Protein AF-Q5BR49-F1 (afdb_monomer)

Organism: Schistosoma japonicum (NCBI:txid6182)

Radius of gyration: 19.3 Å; Cα contacts (8 Å, |Δi|>4): 221; chains: 1; bounding box: 50×49×55 Å

Sequence (207 aa):
LTHTHVFKFTPGGLVSFGTFESLNDYNAYEILMFLLMGLIGGLSGAFFVKANSVLTRYRQKNITTKYNKIIEAVLVSSLTTTLCFSIMWGIRDCSPLAYTGSSFPLKMMCADNEFNSISSLMFSTPERSLRTLLHDPPMTYSISVLTIFVFVYYFLACITYGLSVPAGLFIPSLLIGAGWGRIIGNVMHTLDPVHFSDPGKFALIGA

Nearest PDB structures (foldseek):
  8hvt-assembly1_C  TM=9.289E-01  e=4.539E-14  Homo sapiens
  7jm7-assembly1_A  TM=9.470E-01  e=2.227E-13  Homo sapiens
  7cq5-assembly1_C  TM=9.263E-01  e=1.038E-12  Homo sapiens
  7cq7-assembly1_C  TM=9.263E-01  e=1.038E-12  Homo sapiens
  7bxu-assembly1_A  TM=9.211E-01  e=1.413E-12  Homo sapiens

Secondary structure (DSSP, 8-state):
-------------SS-----SSTT---HHHHHHHHHHHHHHHHHHHHHHHHHHHHHHHHHHH--SHHHHHHHHHHHHHHHHHHHHHHHHH---EEEGGG---SS---SS--TTEEEHHHHHHHS-HHHHHHHHHHSPTTSS-HHHHHHHHHHHHHHHHHHTTSSS---SHHHHHHHHHHHHHHHHHHHHHH-TTT---HHHHHHHH-

Mean predicted aligned error: 6.72 Å

Structure (mmCIF, N/CA/C/O backbone):
data_AF-Q5BR49-F1
#
_entry.id   AF-Q5BR49-F1
#
loop_
_atom_site.group_PDB
_atom_site.id
_atom_site.type_symbol
_atom_site.label_atom_id
_atom_site.label_alt_id
_atom_site.label_comp_id
_atom_site.label_asym_id
_atom_site.label_entity_id
_atom_site.label_seq_id
_atom_site.pdbx_PDB_ins_code
_atom_site.Cartn_x
_atom_site.Cartn_y
_atom_site.Cartn_z
_atom_site.occupancy
_atom_site.B_iso_or_equiv
_atom_site.auth_seq_id
_atom_site.auth_comp_id
_atom_site.auth_asym_id
_atom_site.auth_atom_id
_atom_site.pdbx_PDB_model_num
ATOM 1 N N . LEU A 1 1 ? 26.203 39.546 -10.300 1.00 39.38 1 LEU A N 1
ATOM 2 C CA . LEU A 1 1 ? 25.784 38.158 -10.598 1.00 39.38 1 LEU A CA 1
ATOM 3 C C . LEU A 1 1 ? 24.587 37.842 -9.713 1.00 39.38 1 LEU A C 1
ATOM 5 O O . LEU A 1 1 ? 24.741 37.393 -8.587 1.00 39.38 1 LEU A O 1
ATOM 9 N N . THR A 1 2 ? 23.402 38.245 -10.160 1.00 39.41 2 THR A N 1
ATOM 10 C CA . THR A 1 2 ? 22.140 38.084 -9.434 1.00 39.41 2 THR A CA 1
ATOM 11 C C . THR A 1 2 ? 21.667 36.641 -9.582 1.00 39.41 2 THR A C 1
ATOM 13 O O . THR A 1 2 ? 21.269 36.226 -10.665 1.00 39.41 2 THR A O 1
ATOM 16 N N . HIS A 1 3 ? 21.732 35.867 -8.497 1.00 49.47 3 HIS A N 1
ATOM 17 C CA . HIS A 1 3 ? 21.100 34.552 -8.416 1.00 49.47 3 HIS A CA 1
ATOM 18 C C . HIS A 1 3 ? 19.578 34.739 -8.440 1.00 49.47 3 HIS A C 1
ATOM 20 O O . HIS A 1 3 ? 18.944 34.987 -7.415 1.00 49.47 3 HIS A O 1
ATOM 26 N N . THR A 1 4 ? 18.986 34.662 -9.628 1.00 50.41 4 THR A N 1
ATOM 27 C CA . THR A 1 4 ? 17.542 34.537 -9.812 1.00 50.41 4 THR A CA 1
ATOM 28 C C . THR A 1 4 ? 17.119 33.150 -9.337 1.00 50.41 4 THR A C 1
ATOM 30 O O . THR A 1 4 ? 17.055 32.192 -10.105 1.00 50.41 4 THR A O 1
ATOM 33 N N . HIS A 1 5 ? 16.828 33.018 -8.043 1.00 53.38 5 HIS A N 1
ATOM 34 C CA . HIS A 1 5 ? 16.033 31.896 -7.562 1.00 53.38 5 HIS A CA 1
ATOM 35 C C . HIS A 1 5 ? 14.654 32.010 -8.218 1.00 53.38 5 HIS A C 1
ATOM 37 O O . HIS A 1 5 ? 13.820 32.812 -7.802 1.00 53.38 5 HIS A O 1
ATOM 43 N N . VAL A 1 6 ? 14.444 31.256 -9.301 1.00 64.44 6 VAL A N 1
ATOM 44 C CA . VAL A 1 6 ? 13.143 31.126 -9.958 1.00 64.44 6 VAL A CA 1
ATOM 45 C C . VAL A 1 6 ? 12.165 30.625 -8.899 1.00 64.44 6 VAL A C 1
ATOM 47 O O . VAL A 1 6 ? 12.273 29.493 -8.427 1.00 64.44 6 VAL A O 1
ATOM 50 N N . PHE A 1 7 ? 11.250 31.497 -8.478 1.00 60.31 7 PHE A N 1
ATOM 51 C CA . PHE A 1 7 ? 10.235 31.202 -7.474 1.00 60.31 7 PHE A CA 1
ATOM 52 C C . PHE A 1 7 ? 9.253 30.189 -8.075 1.00 60.31 7 PHE A C 1
ATOM 54 O O . PHE A 1 7 ? 8.304 30.546 -8.771 1.00 60.31 7 PHE A O 1
ATOM 61 N N . LYS A 1 8 ? 9.532 28.897 -7.891 1.00 59.06 8 LYS A N 1
ATOM 62 C CA . LYS A 1 8 ? 8.726 27.813 -8.455 1.00 59.06 8 LYS A CA 1
ATOM 63 C C . LYS A 1 8 ? 7.583 27.506 -7.488 1.00 59.06 8 LYS A C 1
ATOM 65 O O . LYS A 1 8 ? 7.721 26.675 -6.592 1.00 59.06 8 LYS A O 1
ATOM 70 N N . PHE A 1 9 ? 6.450 28.190 -7.653 1.00 55.62 9 PHE A N 1
ATOM 71 C CA . PHE A 1 9 ? 5.203 27.744 -7.035 1.00 55.62 9 PHE A CA 1
ATOM 72 C C . PHE A 1 9 ? 4.878 26.367 -7.605 1.00 55.62 9 PHE A C 1
ATOM 74 O O . PHE A 1 9 ? 4.527 26.236 -8.774 1.00 55.62 9 PHE A O 1
ATOM 81 N N . THR A 1 10 ? 5.028 25.334 -6.783 1.00 61.12 10 THR A N 1
ATOM 82 C CA . THR A 1 10 ? 4.449 24.024 -7.075 1.00 61.12 10 THR A CA 1
ATOM 83 C C . THR A 1 10 ? 3.173 23.967 -6.243 1.00 61.12 10 THR A C 1
ATOM 85 O O . THR A 1 10 ? 3.266 23.645 -5.058 1.00 61.12 10 THR A O 1
ATOM 88 N N . PRO A 1 11 ? 2.004 24.379 -6.770 1.00 54.72 11 PRO A N 1
ATOM 89 C CA . PRO A 1 11 ? 0.755 24.281 -6.031 1.00 54.72 11 PRO A CA 1
ATOM 90 C C . PRO A 1 11 ? 0.391 22.797 -5.944 1.00 54.72 11 PRO A C 1
ATOM 92 O O . PRO A 1 11 ? -0.292 22.247 -6.800 1.00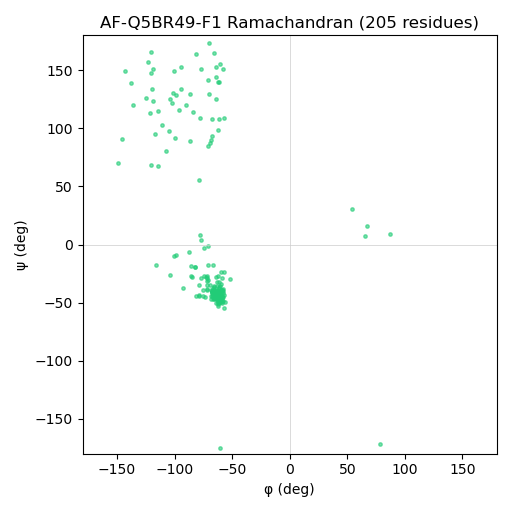 54.72 11 PRO A O 1
ATOM 95 N N . GLY A 1 12 ? 0.942 22.113 -4.950 1.00 57.81 12 GLY A N 1
ATOM 96 C CA . GLY A 1 12 ? 0.583 20.744 -4.626 1.00 57.81 12 GLY A CA 1
ATOM 97 C C . GLY A 1 12 ? -0.486 20.758 -3.549 1.00 57.81 12 GLY A C 1
ATOM 98 O O . GLY A 1 12 ? -0.346 21.469 -2.555 1.00 57.81 12 GLY A O 1
ATOM 99 N N . GLY A 1 13 ? -1.536 19.954 -3.720 1.00 67.75 13 GLY A N 1
ATOM 100 C CA . GLY A 1 13 ? -2.344 19.526 -2.579 1.00 67.75 13 GLY A CA 1
ATOM 101 C C . GLY A 1 13 ? -1.493 18.744 -1.565 1.00 67.75 13 GLY A C 1
ATOM 102 O O . GLY A 1 13 ? -0.285 18.586 -1.738 1.00 67.75 13 GLY A O 1
ATOM 103 N N . LEU A 1 14 ? -2.126 18.200 -0.519 1.00 74.19 14 LEU A N 1
ATOM 104 C CA . LEU A 1 14 ? -1.440 17.393 0.509 1.00 74.19 14 LEU A CA 1
ATOM 105 C C . LEU A 1 14 ? -0.589 16.252 -0.095 1.00 74.19 14 LEU A C 1
ATOM 107 O O . LEU A 1 14 ? 0.441 15.885 0.463 1.00 74.19 14 LEU A O 1
ATOM 111 N N . VAL A 1 15 ? -0.999 15.733 -1.258 1.00 74.56 15 VAL A N 1
ATOM 112 C CA . VAL A 1 15 ? -0.261 14.748 -2.054 1.00 74.56 15 VAL A CA 1
ATOM 113 C C . VAL A 1 15 ? 0.057 15.354 -3.421 1.00 74.56 15 VAL A C 1
ATOM 115 O O . VAL A 1 15 ? -0.847 15.771 -4.144 1.00 74.56 15 VAL A O 1
ATOM 118 N N . SER A 1 16 ? 1.341 15.390 -3.783 1.00 79.56 16 SER A N 1
ATOM 119 C CA . SER A 1 16 ? 1.804 15.769 -5.122 1.00 79.56 16 SER A CA 1
ATOM 120 C C . SER A 1 16 ? 2.458 14.565 -5.785 1.00 79.56 16 SER A C 1
ATOM 122 O O . SER A 1 16 ? 3.501 14.088 -5.333 1.00 79.56 16 SER A O 1
ATOM 124 N N . PHE A 1 17 ? 1.841 14.079 -6.861 1.00 79.06 17 PHE A N 1
ATOM 125 C CA . PHE A 1 17 ? 2.320 12.915 -7.606 1.00 79.06 17 PHE A CA 1
ATOM 126 C C . PHE A 1 17 ? 3.545 13.206 -8.470 1.00 79.06 17 PHE A C 1
ATOM 128 O O . PHE A 1 17 ? 4.076 12.278 -9.054 1.00 79.06 17 PHE A O 1
ATOM 135 N N . GLY A 1 18 ? 4.031 14.449 -8.531 1.00 77.12 18 GLY A N 1
ATOM 136 C CA . GLY A 1 18 ? 5.145 14.829 -9.399 1.00 77.12 18 GLY A CA 1
ATOM 137 C C . GLY A 1 18 ? 4.735 15.014 -10.861 1.00 77.12 18 GLY A C 1
ATOM 138 O O . GLY A 1 18 ? 3.554 15.053 -11.198 1.00 77.12 18 GLY A O 1
ATOM 139 N N . THR A 1 19 ? 5.732 15.191 -11.721 1.00 76.75 19 THR A N 1
ATOM 140 C CA . THR A 1 19 ? 5.565 15.401 -13.163 1.00 76.75 19 THR A CA 1
ATOM 141 C C . THR A 1 19 ? 5.846 14.106 -13.903 1.00 76.75 19 THR A C 1
ATOM 143 O O . THR A 1 19 ? 6.877 13.482 -13.673 1.00 76.75 19 THR A O 1
ATOM 146 N N . PHE A 1 20 ? 4.947 13.712 -14.797 1.00 78.31 20 PHE A N 1
ATOM 147 C CA . PHE A 1 20 ? 5.101 12.510 -15.604 1.00 78.31 20 PHE A CA 1
ATOM 148 C C . PHE A 1 20 ? 5.488 12.903 -17.030 1.00 78.31 20 PHE A C 1
ATOM 150 O O . PHE A 1 20 ? 4.634 13.282 -17.826 1.00 78.31 20 PHE A O 1
ATOM 157 N N . GLU A 1 21 ? 6.780 12.854 -17.344 1.00 65.50 21 GLU A N 1
ATOM 158 C CA . GLU A 1 21 ? 7.287 13.245 -18.669 1.00 65.50 21 GLU A CA 1
ATOM 159 C C . GLU A 1 21 ? 7.144 12.121 -19.708 1.00 65.50 21 GLU A C 1
ATOM 161 O O . GLU A 1 21 ? 7.105 12.385 -20.906 1.00 65.50 21 GLU A O 1
ATOM 166 N N . SER A 1 22 ? 6.983 10.873 -19.259 1.00 60.91 22 SER A N 1
ATOM 167 C CA . SER A 1 22 ? 6.907 9.690 -20.120 1.00 60.91 22 SER A CA 1
ATOM 168 C C . SER A 1 22 ? 5.504 9.352 -20.641 1.00 60.91 22 SER A C 1
ATOM 170 O O . SER A 1 22 ? 5.377 8.477 -21.492 1.00 60.91 22 SER A O 1
ATOM 172 N N . LEU A 1 23 ? 4.434 10.029 -20.203 1.00 63.12 23 LEU A N 1
ATOM 173 C CA . LEU A 1 23 ? 3.043 9.693 -20.577 1.00 63.12 23 LEU A CA 1
ATOM 174 C C . LEU A 1 23 ? 2.623 10.133 -21.994 1.00 63.12 23 LEU A C 1
ATOM 176 O O . LEU A 1 23 ? 1.453 9.989 -22.333 1.00 63.12 23 LEU A O 1
ATOM 180 N N . ASN A 1 24 ? 3.514 10.697 -22.812 1.00 60.12 24 ASN A N 1
ATOM 181 C CA . ASN A 1 24 ? 3.114 11.275 -24.103 1.00 60.12 24 ASN A CA 1
ATOM 182 C C . ASN A 1 24 ? 2.969 10.246 -25.237 1.00 60.12 24 ASN A C 1
ATOM 184 O O . ASN A 1 24 ? 2.243 10.519 -26.189 1.00 60.12 24 ASN A O 1
ATOM 188 N N . ASP A 1 25 ? 3.563 9.058 -25.096 1.00 69.81 25 ASP A N 1
ATOM 189 C CA . ASP A 1 25 ? 3.501 7.998 -26.104 1.00 69.81 25 ASP A CA 1
ATOM 190 C C . ASP A 1 25 ? 2.883 6.728 -25.499 1.00 69.81 25 ASP A C 1
ATOM 192 O O . ASP A 1 25 ? 3.472 6.107 -24.604 1.00 69.81 25 ASP A O 1
ATOM 196 N N . TYR A 1 26 ? 1.688 6.359 -25.977 1.00 72.50 26 TYR A N 1
ATOM 197 C CA . TYR A 1 26 ? 1.039 5.077 -25.688 1.00 72.50 26 TYR A CA 1
ATOM 198 C C . TYR A 1 26 ? 0.807 4.318 -26.979 1.00 72.50 26 TYR A C 1
ATOM 200 O O . TYR A 1 26 ? 0.256 4.855 -27.944 1.00 72.50 26 TYR A O 1
ATOM 208 N N . ASN A 1 27 ? 1.148 3.039 -26.964 1.00 81.62 27 ASN A N 1
ATOM 209 C CA . ASN A 1 27 ? 0.879 2.163 -28.089 1.00 81.62 27 ASN A CA 1
ATOM 210 C C . ASN A 1 27 ? -0.441 1.408 -27.900 1.00 81.62 27 ASN A C 1
ATOM 212 O O . ASN A 1 27 ? -0.867 1.116 -26.783 1.00 81.62 27 ASN A O 1
ATOM 216 N N . ALA A 1 28 ? -1.088 1.035 -29.007 1.00 81.94 28 ALA A N 1
ATOM 217 C CA . ALA A 1 28 ? -2.397 0.375 -28.970 1.00 81.94 28 ALA A CA 1
ATOM 218 C C . ALA A 1 28 ? -2.394 -0.956 -28.186 1.00 81.94 28 ALA A C 1
ATOM 220 O O . ALA A 1 28 ? -3.407 -1.325 -27.593 1.00 81.94 28 ALA A O 1
ATOM 221 N N . TYR A 1 29 ? -1.258 -1.662 -28.139 1.00 81.94 29 TYR A N 1
ATOM 222 C CA . TYR A 1 29 ? -1.117 -2.902 -27.371 1.00 81.94 29 TYR A CA 1
ATOM 223 C C . TYR A 1 29 ? -1.085 -2.671 -25.847 1.00 81.94 29 TYR A C 1
ATOM 225 O O . TYR A 1 29 ? -1.513 -3.545 -25.094 1.00 81.94 29 TYR A O 1
ATOM 233 N N . GLU A 1 30 ? -0.642 -1.500 -25.375 1.00 85.00 30 GLU A N 1
ATOM 234 C CA . GLU A 1 30 ? -0.618 -1.155 -23.943 1.00 85.00 30 GLU A CA 1
ATOM 235 C C . GLU A 1 30 ? -2.038 -0.962 -23.401 1.00 85.00 30 GLU A C 1
ATOM 237 O O . GLU A 1 30 ? -2.348 -1.375 -22.285 1.00 85.00 30 GLU A O 1
ATOM 242 N N . ILE A 1 31 ? -2.935 -0.424 -24.234 1.00 88.81 31 ILE A N 1
ATOM 243 C CA . ILE A 1 31 ? -4.346 -0.192 -23.897 1.00 88.81 31 ILE A CA 1
ATOM 244 C C . ILE A 1 31 ? -5.049 -1.501 -23.519 1.00 88.81 31 ILE A C 1
ATOM 246 O O . ILE A 1 31 ? -5.829 -1.532 -22.566 1.00 88.81 31 ILE A O 1
ATOM 250 N N . LEU A 1 32 ? -4.756 -2.599 -24.227 1.00 89.75 32 LEU A N 1
ATOM 251 C CA . LEU A 1 32 ? -5.316 -3.910 -23.895 1.00 89.75 32 LEU A CA 1
ATOM 252 C C . LEU A 1 32 ? -4.890 -4.359 -22.490 1.00 89.75 32 LEU A C 1
ATOM 254 O O . LEU A 1 32 ? -5.715 -4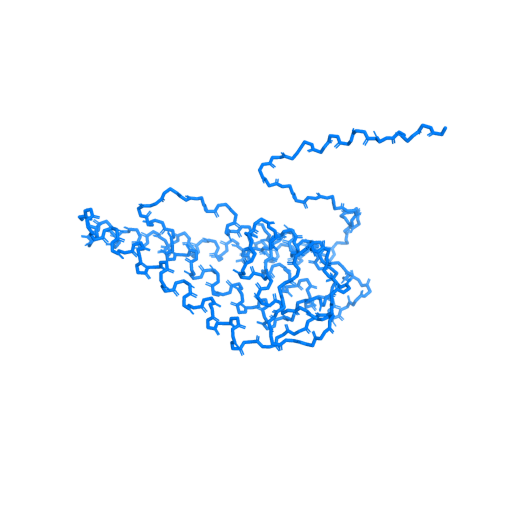.863 -21.728 1.00 89.75 32 LEU A O 1
ATOM 258 N N . MET A 1 33 ? -3.627 -4.133 -22.125 1.00 89.12 33 MET A N 1
ATOM 259 C CA . MET A 1 33 ? -3.121 -4.464 -20.791 1.00 89.12 33 MET A CA 1
ATOM 260 C C . MET A 1 33 ? -3.755 -3.580 -19.718 1.00 89.12 33 MET A C 1
ATOM 262 O O . MET A 1 33 ? -4.159 -4.089 -18.675 1.00 89.12 33 MET A O 1
ATOM 266 N N . PHE A 1 34 ? -3.940 -2.286 -19.988 1.00 91.62 34 PHE A N 1
ATOM 267 C CA . PHE A 1 34 ? -4.639 -1.381 -19.073 1.00 91.62 34 PHE A CA 1
ATOM 268 C C . PHE A 1 34 ? -6.091 -1.804 -18.830 1.00 91.62 34 PHE A C 1
ATOM 270 O O . PHE A 1 34 ? -6.567 -1.743 -17.697 1.00 91.62 34 PHE A O 1
ATOM 277 N N . LEU A 1 35 ? -6.783 -2.312 -19.854 1.00 93.56 35 LEU A N 1
ATOM 278 C CA . LEU A 1 35 ? -8.137 -2.847 -19.704 1.00 93.56 35 LEU A CA 1
ATOM 279 C C . LEU A 1 35 ? -8.152 -4.078 -18.787 1.00 93.56 35 LEU A C 1
ATOM 281 O O . LEU A 1 35 ? -8.973 -4.156 -17.871 1.00 93.56 35 LEU A O 1
ATOM 285 N N . LEU A 1 36 ? -7.220 -5.016 -18.982 1.00 93.12 36 LEU A N 1
ATOM 286 C CA . LEU A 1 36 ? -7.082 -6.190 -18.112 1.00 93.12 36 LEU A CA 1
ATOM 287 C C . LEU A 1 36 ? -6.744 -5.793 -16.668 1.00 93.12 36 LEU A C 1
ATOM 289 O O . LEU A 1 36 ? -7.328 -6.336 -15.729 1.00 93.12 36 LEU A O 1
ATOM 293 N N . MET A 1 37 ? -5.859 -4.812 -16.481 1.00 94.25 37 MET A N 1
ATOM 294 C CA . MET A 1 37 ? -5.542 -4.253 -15.165 1.00 94.25 37 MET A CA 1
ATOM 295 C C . MET A 1 37 ? -6.771 -3.646 -14.492 1.00 94.25 37 MET A C 1
ATOM 297 O O . MET A 1 37 ? -7.011 -3.928 -13.320 1.00 94.25 37 MET A O 1
ATOM 301 N N . GLY A 1 38 ? -7.581 -2.888 -15.234 1.00 94.81 38 GLY A N 1
ATOM 302 C CA . GLY A 1 38 ? -8.830 -2.316 -14.736 1.00 94.81 38 GLY A CA 1
ATOM 303 C C . GLY A 1 38 ? -9.844 -3.381 -14.309 1.00 94.81 38 GLY A C 1
ATOM 304 O O . GLY A 1 38 ? -10.474 -3.242 -13.262 1.00 94.81 38 GLY A O 1
ATOM 305 N N . LEU A 1 39 ? -9.965 -4.484 -15.056 1.00 96.38 39 LEU A N 1
ATOM 306 C CA . LEU A 1 39 ? -10.834 -5.608 -14.683 1.00 96.38 39 LEU A CA 1
ATOM 307 C C . LEU A 1 39 ? -10.375 -6.284 -13.382 1.00 96.38 39 LEU A C 1
ATOM 309 O O . LEU A 1 39 ? -11.190 -6.528 -12.490 1.00 96.38 39 LEU A O 1
ATOM 313 N N . ILE A 1 40 ? -9.074 -6.559 -13.253 1.00 94.75 40 ILE A N 1
ATOM 314 C CA . ILE A 1 40 ? -8.498 -7.195 -12.057 1.00 94.75 40 ILE A CA 1
ATOM 315 C C . ILE A 1 40 ? -8.598 -6.258 -10.846 1.00 94.75 40 ILE A C 1
ATOM 317 O O . ILE A 1 40 ? -8.999 -6.698 -9.767 1.00 94.75 40 ILE A O 1
ATOM 321 N N . GLY A 1 41 ? -8.290 -4.971 -11.025 1.00 94.44 41 GLY A N 1
ATOM 322 C CA . GLY A 1 41 ? -8.415 -3.936 -9.996 1.00 94.44 41 GLY A CA 1
ATOM 323 C C . GLY A 1 41 ? -9.862 -3.725 -9.545 1.00 94.44 41 GLY A C 1
ATOM 324 O O . GLY A 1 41 ? -10.137 -3.614 -8.352 1.00 94.44 41 GLY A O 1
ATOM 325 N N . GLY A 1 42 ? -10.818 -3.759 -10.476 1.00 95.94 42 GLY A N 1
ATOM 326 C CA . GLY A 1 42 ? -12.245 -3.692 -10.160 1.00 95.94 42 GLY A CA 1
ATOM 327 C C . GLY A 1 42 ? -12.725 -4.899 -9.350 1.00 95.94 42 GLY A C 1
ATOM 328 O O . GLY A 1 42 ? -13.444 -4.736 -8.362 1.00 95.94 42 GLY A O 1
ATOM 329 N N . LEU A 1 43 ? -12.293 -6.111 -9.718 1.00 96.56 43 LEU A N 1
ATOM 330 C CA . LEU A 1 43 ? -12.638 -7.335 -8.991 1.00 96.56 43 LEU A CA 1
ATOM 331 C C . LEU A 1 43 ? -12.022 -7.354 -7.582 1.00 96.56 43 LEU A C 1
ATOM 333 O O . LEU A 1 43 ? -12.713 -7.680 -6.613 1.00 96.56 43 LEU A O 1
ATOM 337 N N . SER A 1 44 ? -10.747 -6.975 -7.450 1.00 95.25 44 SER A N 1
ATOM 338 C CA . SER A 1 44 ? -10.066 -6.899 -6.153 1.00 95.25 44 SER A CA 1
ATOM 339 C C . SER A 1 44 ? -10.673 -5.809 -5.263 1.00 95.25 44 SER A C 1
ATOM 341 O O . SER A 1 44 ? -10.932 -6.057 -4.086 1.00 95.25 44 SER A O 1
ATOM 343 N N . GLY A 1 45 ? -11.029 -4.652 -5.825 1.00 94.88 45 GLY A N 1
ATOM 344 C CA . GLY A 1 45 ? -11.749 -3.588 -5.125 1.00 94.88 45 GLY A CA 1
ATOM 345 C C . GLY A 1 45 ? -13.141 -4.020 -4.651 1.00 94.88 45 GLY A C 1
ATOM 346 O O . GLY A 1 45 ? -13.519 -3.759 -3.506 1.00 94.88 45 GLY A O 1
ATOM 347 N N . ALA A 1 46 ? -13.896 -4.753 -5.474 1.00 96.62 46 ALA A N 1
ATOM 348 C CA . ALA A 1 46 ? -15.189 -5.309 -5.070 1.00 96.62 46 ALA A CA 1
ATOM 349 C C . ALA A 1 46 ? -15.042 -6.301 -3.903 1.00 96.62 46 ALA A C 1
ATOM 351 O O . ALA A 1 46 ? -15.828 -6.267 -2.947 1.00 96.62 46 ALA A O 1
ATOM 352 N N . PHE A 1 47 ? -14.005 -7.143 -3.940 1.00 95.88 47 PHE A N 1
ATOM 353 C CA . PHE A 1 47 ? -13.662 -8.028 -2.830 1.00 95.88 47 PHE A CA 1
ATOM 354 C C . PHE A 1 47 ? -13.288 -7.236 -1.566 1.00 95.88 47 PHE A C 1
ATOM 356 O O . PHE A 1 47 ? -13.809 -7.546 -0.493 1.00 95.88 47 PHE A O 1
ATOM 363 N N . PHE A 1 48 ? -12.485 -6.172 -1.684 1.00 95.44 48 PHE A N 1
ATOM 364 C CA . PHE A 1 48 ? -12.116 -5.278 -0.577 1.00 95.44 48 PHE A CA 1
ATOM 365 C C . PHE A 1 48 ? -13.352 -4.688 0.108 1.00 95.44 48 PHE A C 1
ATOM 367 O O . PHE A 1 48 ? -13.504 -4.771 1.328 1.00 95.44 48 PHE A O 1
ATOM 374 N N . VAL A 1 49 ? -14.289 -4.140 -0.671 1.00 95.19 49 VAL A N 1
ATOM 375 C CA . VAL A 1 49 ? -15.537 -3.563 -0.147 1.00 95.19 49 VAL A CA 1
ATOM 376 C C . VAL A 1 49 ? -16.392 -4.630 0.536 1.00 95.19 49 VAL A C 1
ATOM 378 O O . VAL A 1 49 ? -16.932 -4.395 1.621 1.00 95.19 49 VAL A O 1
ATOM 381 N N . LYS A 1 50 ? -16.504 -5.827 -0.052 1.00 96.56 50 LYS A N 1
ATOM 382 C CA . LYS A 1 50 ? -17.285 -6.922 0.535 1.00 96.56 50 LYS A CA 1
ATOM 383 C C . LYS A 1 50 ? -16.683 -7.412 1.851 1.00 96.56 50 LYS A C 1
ATOM 385 O O . LYS A 1 50 ? -17.428 -7.565 2.821 1.00 96.56 50 LYS A O 1
ATOM 390 N N . ALA A 1 51 ? -15.371 -7.637 1.892 1.00 95.50 51 ALA A N 1
ATOM 391 C CA . ALA A 1 51 ? -14.649 -8.062 3.087 1.00 95.50 51 ALA A CA 1
ATOM 392 C C . ALA A 1 51 ? -14.812 -7.038 4.217 1.00 95.50 51 ALA A C 1
ATOM 394 O O . ALA A 1 51 ? -15.211 -7.395 5.328 1.00 95.50 51 ALA A O 1
ATOM 395 N N . ASN A 1 52 ? -14.633 -5.755 3.899 1.00 94.44 52 ASN A N 1
ATOM 396 C CA . ASN A 1 52 ? -14.847 -4.667 4.843 1.00 94.44 52 ASN A CA 1
ATOM 397 C C . ASN A 1 52 ? -16.291 -4.598 5.338 1.00 94.44 52 ASN A C 1
ATOM 399 O O . ASN A 1 52 ? -16.512 -4.458 6.534 1.00 94.44 52 ASN A O 1
ATOM 403 N N . SER A 1 53 ? -17.288 -4.792 4.471 1.00 94.75 53 SER A N 1
ATOM 404 C CA . SER A 1 53 ? -18.694 -4.829 4.891 1.00 94.75 53 SER A CA 1
ATOM 405 C C . SER A 1 53 ? -18.970 -5.942 5.909 1.00 94.75 53 SER A C 1
ATOM 407 O O . SER A 1 53 ? -19.675 -5.722 6.897 1.00 94.75 53 SER A O 1
ATOM 409 N N . VAL A 1 54 ? -18.402 -7.135 5.703 1.00 95.88 54 VAL A N 1
ATOM 410 C CA . VAL A 1 54 ? -18.531 -8.259 6.644 1.00 95.88 54 VAL A CA 1
ATOM 411 C C . VAL A 1 54 ? -17.846 -7.935 7.972 1.00 95.88 54 VAL A C 1
ATOM 413 O O . VAL A 1 54 ? -18.457 -8.112 9.028 1.00 95.88 54 VAL A O 1
ATOM 416 N N . LEU A 1 55 ? -16.622 -7.402 7.929 1.00 94.19 55 LEU A N 1
ATOM 417 C CA . LEU A 1 55 ? -15.875 -7.020 9.126 1.00 94.19 55 LEU A CA 1
ATOM 418 C C . LEU A 1 55 ? -16.588 -5.909 9.909 1.00 94.19 55 LEU A C 1
ATOM 420 O O . LEU A 1 55 ? -16.713 -5.992 11.128 1.00 94.19 55 LEU A O 1
ATOM 424 N N . THR A 1 56 ? -17.140 -4.904 9.229 1.00 93.56 56 THR A N 1
ATOM 425 C CA . THR A 1 56 ? -17.928 -3.840 9.861 1.00 93.56 56 THR A CA 1
ATOM 426 C C . THR A 1 56 ? -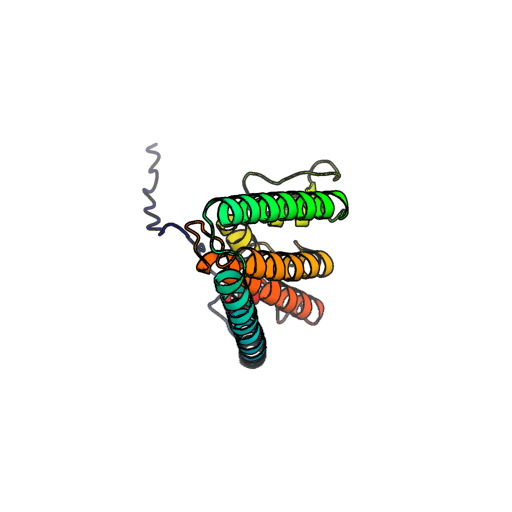19.176 -4.397 10.542 1.00 93.56 56 THR A C 1
ATOM 428 O O . THR A 1 56 ? -19.451 -4.032 11.683 1.00 93.56 56 THR A O 1
ATOM 431 N N . ARG A 1 57 ? -19.911 -5.320 9.905 1.00 94.81 57 ARG A N 1
ATOM 432 C CA . ARG A 1 57 ? -21.069 -5.982 10.538 1.00 94.81 57 ARG A CA 1
ATOM 433 C C . ARG A 1 57 ? -20.658 -6.762 11.787 1.00 94.81 57 ARG A C 1
ATOM 435 O O . ARG A 1 57 ? -21.345 -6.694 12.804 1.00 94.81 57 ARG A O 1
ATOM 442 N N . TYR A 1 58 ? -19.527 -7.466 11.731 1.00 94.00 58 TYR A N 1
ATOM 443 C CA . TYR A 1 58 ? -18.964 -8.165 12.885 1.00 94.00 58 TYR A CA 1
ATOM 444 C C . TYR A 1 58 ? -18.619 -7.195 14.027 1.00 94.00 58 TYR A C 1
ATOM 446 O O . TYR A 1 58 ? -19.031 -7.413 15.168 1.00 94.00 58 TYR A O 1
ATOM 454 N N . ARG A 1 59 ? -17.945 -6.080 13.720 1.00 93.56 59 ARG A N 1
ATOM 455 C CA . ARG A 1 59 ? -17.598 -5.027 14.687 1.00 93.56 59 ARG A CA 1
ATOM 456 C C . ARG A 1 59 ? -18.822 -4.400 15.336 1.00 93.56 59 ARG A C 1
ATOM 458 O O . ARG A 1 59 ? -18.847 -4.239 16.549 1.00 93.56 59 ARG A O 1
ATOM 465 N N . GLN A 1 60 ? -19.857 -4.103 14.554 1.00 91.62 60 GLN A N 1
ATOM 466 C CA . GLN A 1 60 ? -21.108 -3.543 15.072 1.00 91.62 60 GLN A CA 1
ATOM 467 C C . GLN A 1 60 ? -21.821 -4.495 16.040 1.00 91.62 60 GLN A C 1
ATOM 469 O O . GLN A 1 60 ? -22.451 -4.029 16.986 1.00 91.62 60 GLN A O 1
ATOM 474 N N . LYS A 1 61 ? -21.703 -5.813 15.836 1.00 93.31 61 LYS A N 1
ATOM 475 C CA . LYS A 1 61 ? -22.315 -6.823 16.707 1.00 93.31 61 LYS A CA 1
ATOM 476 C C . LYS A 1 61 ? -21.496 -7.098 17.973 1.00 93.31 61 LYS A C 1
ATOM 478 O O . LYS A 1 61 ? -22.075 -7.186 19.051 1.00 93.31 61 LYS A O 1
ATOM 483 N N . ASN A 1 62 ? -20.174 -7.232 17.850 1.00 90.94 62 ASN A N 1
ATOM 484 C CA . ASN A 1 62 ? -19.317 -7.729 18.936 1.00 90.94 62 ASN A CA 1
ATOM 485 C C . ASN A 1 62 ? -18.499 -6.634 19.650 1.00 90.94 62 ASN A C 1
ATOM 487 O O . ASN A 1 62 ? -18.156 -6.794 20.820 1.00 90.94 62 ASN A O 1
ATOM 491 N N . ILE A 1 63 ? -18.185 -5.517 18.986 1.00 91.31 63 ILE A N 1
ATOM 492 C CA . ILE A 1 63 ? -17.280 -4.463 19.484 1.00 91.31 63 ILE A CA 1
ATOM 493 C C . ILE A 1 63 ? -18.070 -3.166 19.712 1.00 91.31 63 ILE A C 1
ATOM 495 O O . ILE A 1 63 ? -17.927 -2.154 19.023 1.00 91.31 63 ILE A O 1
ATOM 499 N N . THR A 1 64 ? -18.960 -3.207 20.700 1.00 89.38 64 THR A N 1
ATOM 500 C CA . THR A 1 64 ? -19.901 -2.114 20.986 1.00 89.38 64 THR A CA 1
ATOM 501 C C . THR A 1 64 ? -19.372 -1.125 22.025 1.00 89.38 64 THR A C 1
ATOM 503 O O . THR A 1 64 ? -19.566 0.086 21.884 1.00 89.38 64 THR A O 1
ATOM 506 N N . THR A 1 65 ? -18.667 -1.607 23.051 1.00 93.75 65 THR A N 1
ATOM 507 C CA . THR A 1 65 ? -18.194 -0.785 24.176 1.00 93.75 65 THR A CA 1
ATOM 508 C C . THR A 1 65 ? -16.973 0.066 23.809 1.00 93.75 65 THR A C 1
ATOM 510 O O . THR A 1 65 ? -16.152 -0.306 22.970 1.00 93.75 65 THR A O 1
ATOM 513 N N . LYS A 1 66 ? -16.823 1.228 24.463 1.00 93.19 66 LYS A N 1
ATOM 514 C CA . LYS A 1 66 ? -15.697 2.153 24.224 1.00 93.19 66 LYS A CA 1
ATOM 515 C C . LYS A 1 66 ? -14.339 1.503 24.516 1.00 93.19 66 LYS A C 1
ATOM 517 O O . LYS A 1 66 ? -13.411 1.670 23.734 1.00 93.19 66 LYS A O 1
ATOM 522 N N . TYR A 1 67 ? -14.243 0.727 25.597 1.00 94.06 67 TYR A N 1
ATOM 523 C CA . TYR A 1 67 ? -13.010 0.028 25.966 1.00 94.06 67 TYR A CA 1
ATOM 524 C C . TYR A 1 67 ? -12.606 -1.021 24.924 1.00 94.06 67 TYR A C 1
ATOM 526 O O . TYR A 1 67 ? -11.450 -1.036 24.512 1.00 94.06 67 TYR A O 1
ATOM 534 N N . ASN A 1 68 ? -13.552 -1.821 24.414 1.00 93.50 68 ASN A N 1
ATOM 535 C CA . ASN A 1 68 ? -13.248 -2.832 23.395 1.00 93.50 68 ASN A CA 1
ATOM 536 C C . ASN A 1 68 ? -12.746 -2.195 22.092 1.00 93.50 68 ASN A C 1
ATOM 538 O O . ASN A 1 68 ? -11.839 -2.733 21.468 1.00 93.50 68 ASN A O 1
ATOM 542 N N . LYS A 1 69 ? -13.280 -1.027 21.711 1.00 93.56 69 LYS A N 1
ATOM 543 C CA . LYS A 1 69 ? -12.825 -0.269 20.532 1.00 93.56 69 LYS A CA 1
ATOM 544 C C . LYS A 1 69 ? -11.382 0.226 20.667 1.00 93.56 69 LYS A C 1
ATOM 546 O O . LYS A 1 69 ? -10.627 0.173 19.701 1.00 93.56 69 LYS A O 1
ATOM 551 N N . ILE A 1 70 ? -10.995 0.695 21.857 1.00 94.88 70 ILE A N 1
ATOM 552 C CA . ILE A 1 70 ? -9.617 1.131 22.134 1.00 94.88 70 ILE A CA 1
ATOM 553 C C . ILE A 1 70 ? -8.674 -0.076 22.125 1.00 94.88 70 ILE A C 1
ATOM 555 O O . ILE A 1 70 ? -7.635 -0.028 21.472 1.00 94.88 70 ILE A O 1
ATOM 559 N N . ILE A 1 71 ? -9.053 -1.165 22.804 1.00 95.00 71 ILE A N 1
ATOM 560 C CA . ILE A 1 71 ? -8.264 -2.405 22.842 1.00 95.00 71 ILE A CA 1
ATOM 561 C C . ILE A 1 71 ? -8.060 -2.949 21.427 1.00 95.00 71 ILE A C 1
ATOM 563 O O . ILE A 1 71 ? -6.939 -3.288 21.066 1.00 95.00 71 ILE A O 1
ATOM 567 N N . GLU A 1 72 ? -9.106 -2.976 20.599 1.00 95.06 72 GLU A N 1
ATOM 568 C CA . GLU A 1 72 ? -8.998 -3.397 19.202 1.00 95.06 72 GLU A CA 1
ATOM 569 C C . GLU A 1 72 ? -7.988 -2.540 18.425 1.00 95.06 72 GLU A C 1
ATOM 571 O O . GLU A 1 72 ? -7.105 -3.086 17.767 1.00 95.06 72 GLU A O 1
ATOM 576 N N . ALA A 1 73 ? -8.073 -1.211 18.527 1.00 95.25 73 ALA A N 1
ATOM 577 C CA . ALA A 1 73 ? -7.154 -0.315 17.827 1.00 95.25 73 ALA A CA 1
ATOM 578 C C . ALA A 1 73 ? -5.692 -0.520 18.262 1.00 95.25 73 ALA A C 1
ATOM 580 O O . ALA A 1 73 ? -4.798 -0.526 17.416 1.00 95.25 73 ALA A O 1
ATOM 581 N N . VAL A 1 74 ? -5.449 -0.735 19.560 1.00 96.38 74 VAL A N 1
ATOM 582 C CA . VAL A 1 74 ? -4.110 -1.024 20.104 1.00 96.38 74 VAL A CA 1
ATOM 583 C C . VAL A 1 74 ? -3.597 -2.388 19.638 1.00 96.38 74 VAL A C 1
ATOM 585 O O . VAL A 1 74 ? -2.429 -2.519 19.277 1.00 96.38 74 VAL A O 1
ATOM 588 N N . LEU A 1 75 ? -4.456 -3.407 19.600 1.00 96.06 75 LEU A N 1
ATOM 589 C CA . LEU A 1 75 ? -4.074 -4.734 19.119 1.00 96.06 75 LEU A CA 1
ATOM 590 C C . LEU A 1 75 ? -3.738 -4.713 17.627 1.00 96.06 75 LEU A C 1
ATOM 592 O O . LEU A 1 75 ? -2.726 -5.284 17.226 1.00 96.06 75 LEU A O 1
ATOM 596 N N . VAL A 1 76 ? -4.534 -4.024 16.804 1.00 96.19 76 VAL A N 1
ATOM 597 C CA . VAL A 1 76 ? -4.259 -3.912 15.366 1.00 96.19 76 VAL A CA 1
ATOM 598 C C . VAL A 1 76 ? -2.975 -3.122 15.111 1.00 96.19 76 VAL A C 1
ATOM 600 O O . VAL A 1 76 ? -2.182 -3.534 14.266 1.00 96.19 76 VAL A O 1
ATOM 603 N N . SER A 1 77 ? -2.714 -2.030 15.834 1.00 95.94 77 SER A N 1
ATOM 604 C CA . SER A 1 77 ? -1.482 -1.248 15.651 1.00 95.94 77 SER A CA 1
ATOM 605 C C . SER A 1 77 ? -0.231 -2.005 16.108 1.00 95.94 77 SER A C 1
ATOM 607 O O . SER A 1 77 ? 0.790 -1.983 15.413 1.00 95.94 77 SER A O 1
ATOM 609 N N . SER A 1 78 ? -0.323 -2.741 17.220 1.00 96.94 78 SER A N 1
ATOM 610 C CA . SER A 1 78 ? 0.742 -3.632 17.685 1.00 96.94 78 SER A CA 1
ATOM 611 C C . SER A 1 78 ? 1.012 -4.734 16.665 1.00 96.94 78 SER A C 1
ATOM 613 O O . SER A 1 78 ? 2.159 -4.900 16.256 1.00 96.94 78 SER A O 1
ATOM 615 N N . LEU A 1 79 ? -0.032 -5.419 16.185 1.00 96.31 79 LEU A N 1
ATOM 616 C CA . LEU A 1 79 ? 0.087 -6.457 15.162 1.00 96.31 79 LEU A CA 1
ATOM 617 C C . LEU A 1 79 ? 0.723 -5.905 13.880 1.00 96.31 79 LEU A C 1
ATOM 619 O O . LEU A 1 79 ? 1.638 -6.516 13.339 1.00 96.31 79 LEU A O 1
ATOM 623 N N . THR A 1 80 ? 0.275 -4.734 13.424 1.00 95.88 80 THR A N 1
ATOM 624 C CA . THR A 1 80 ? 0.799 -4.075 12.218 1.00 95.88 80 THR A CA 1
ATOM 625 C C . THR A 1 80 ? 2.291 -3.790 12.358 1.00 95.88 80 THR A C 1
ATOM 627 O O . THR A 1 80 ? 3.075 -4.170 11.494 1.00 95.88 80 THR A O 1
ATOM 630 N N . THR A 1 81 ? 2.704 -3.186 13.475 1.00 95.56 81 THR A N 1
ATOM 631 C CA . THR A 1 81 ? 4.115 -2.862 13.732 1.00 95.56 81 THR A CA 1
ATOM 632 C C . THR A 1 81 ? 4.974 -4.122 13.791 1.00 95.56 81 THR A C 1
ATOM 634 O O . THR A 1 81 ? 6.027 -4.179 13.157 1.00 95.56 81 THR A O 1
ATOM 637 N N . THR A 1 82 ? 4.520 -5.151 14.510 1.00 95.94 82 THR A N 1
ATOM 638 C CA . THR A 1 82 ? 5.243 -6.421 14.631 1.00 95.94 82 THR A CA 1
ATOM 639 C C . THR A 1 82 ? 5.380 -7.121 13.281 1.00 95.94 82 THR A C 1
ATOM 641 O O . THR A 1 82 ? 6.472 -7.585 12.953 1.00 95.94 82 THR A O 1
ATOM 644 N N . LEU A 1 83 ? 4.315 -7.162 12.473 1.00 95.56 83 LEU A N 1
ATOM 645 C CA . 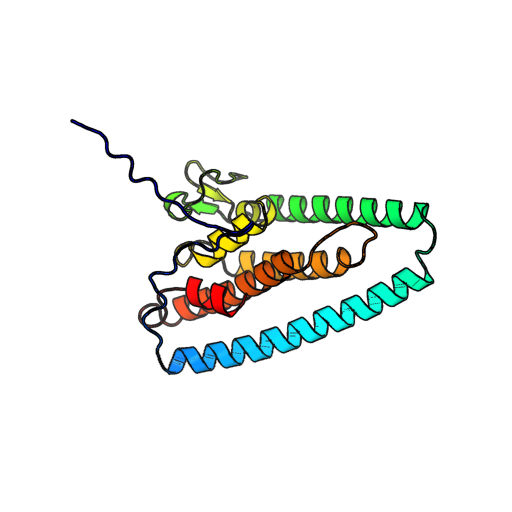LEU A 1 83 ? 4.346 -7.756 11.135 1.00 95.56 83 LEU A CA 1
ATOM 646 C C . LEU A 1 83 ? 5.286 -6.992 10.202 1.00 95.56 83 LEU A C 1
ATOM 648 O O . LEU A 1 83 ? 6.170 -7.604 9.605 1.00 95.56 83 LEU A O 1
ATOM 652 N N . CYS A 1 84 ? 5.153 -5.666 10.110 1.00 93.81 84 CYS A N 1
ATOM 653 C CA . CYS A 1 84 ? 6.021 -4.849 9.263 1.00 93.81 84 CYS A CA 1
ATOM 654 C C . CYS A 1 84 ? 7.491 -4.994 9.669 1.00 93.81 84 CYS A C 1
ATOM 656 O O . CYS A 1 84 ? 8.343 -5.214 8.812 1.00 93.81 84 CYS A O 1
ATOM 658 N N . PHE A 1 85 ? 7.801 -4.942 10.968 1.00 93.50 85 PHE A N 1
ATOM 659 C CA . PHE A 1 85 ? 9.167 -5.126 11.457 1.00 93.50 85 PHE A CA 1
ATOM 660 C C . PHE A 1 85 ? 9.713 -6.525 11.154 1.00 93.50 85 PHE A C 1
ATOM 662 O O . PHE A 1 85 ? 10.845 -6.656 10.692 1.00 93.50 85 PHE A O 1
ATOM 669 N N . SER A 1 86 ? 8.903 -7.569 11.347 1.00 93.62 86 SER A N 1
ATOM 670 C CA . SER A 1 86 ? 9.288 -8.947 11.032 1.00 93.62 86 SER A CA 1
ATOM 671 C C . SER A 1 86 ? 9.612 -9.130 9.546 1.00 93.62 86 SER A C 1
ATOM 673 O O . SER A 1 86 ? 10.611 -9.769 9.218 1.00 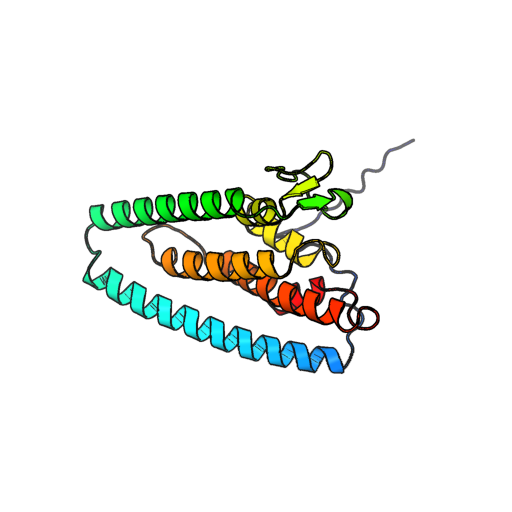93.62 86 SER A O 1
ATOM 675 N N . ILE A 1 87 ? 8.826 -8.521 8.654 1.00 93.12 87 ILE A N 1
ATOM 676 C CA . ILE A 1 87 ? 9.055 -8.558 7.204 1.00 93.12 87 ILE A CA 1
ATOM 677 C C . ILE A 1 87 ? 10.337 -7.805 6.834 1.00 93.12 87 ILE A C 1
ATOM 679 O O . ILE A 1 87 ? 11.161 -8.336 6.092 1.00 93.12 87 ILE A O 1
ATOM 683 N N . MET A 1 88 ? 10.532 -6.598 7.376 1.00 91.56 88 MET A N 1
ATOM 684 C CA . MET A 1 88 ? 11.737 -5.796 7.127 1.00 91.56 88 MET A CA 1
ATOM 685 C C . MET A 1 88 ? 13.013 -6.501 7.597 1.00 91.56 88 MET A C 1
ATOM 687 O O . MET A 1 88 ? 14.049 -6.390 6.951 1.00 91.56 88 MET A O 1
ATOM 691 N N . TRP A 1 89 ? 12.941 -7.235 8.707 1.00 90.62 89 TRP A N 1
ATOM 692 C CA . TRP A 1 89 ? 14.061 -8.019 9.220 1.00 90.62 89 TRP A CA 1
ATOM 693 C C . TRP A 1 89 ? 14.308 -9.306 8.418 1.00 90.62 89 TRP A C 1
ATOM 695 O O . TRP A 1 89 ? 15.453 -9.707 8.208 1.00 90.62 89 TRP A O 1
ATOM 705 N N . GLY A 1 90 ? 13.238 -9.980 7.990 1.00 90.31 90 GLY A N 1
ATOM 706 C CA . GLY A 1 90 ? 13.313 -11.277 7.315 1.00 90.31 90 GLY A CA 1
ATOM 707 C C . GLY A 1 90 ? 13.739 -11.203 5.848 1.00 90.31 90 GLY A C 1
ATOM 708 O O . GLY A 1 90 ? 14.349 -12.148 5.349 1.00 90.31 90 GLY A O 1
ATOM 709 N N . ILE A 1 91 ? 13.442 -10.101 5.156 1.00 90.50 91 ILE A N 1
ATOM 710 C CA . ILE A 1 91 ? 13.715 -9.943 3.723 1.00 90.50 91 ILE A CA 1
ATOM 711 C C . ILE A 1 91 ? 14.953 -9.074 3.510 1.00 90.50 91 ILE A C 1
ATOM 713 O O . ILE A 1 91 ? 15.004 -7.905 3.894 1.00 90.50 91 ILE A O 1
ATOM 717 N N . ARG A 1 92 ? 15.941 -9.650 2.824 1.00 86.94 92 ARG A N 1
ATOM 718 C CA . ARG A 1 92 ? 17.180 -8.979 2.425 1.00 86.94 92 ARG A CA 1
ATOM 719 C C . ARG A 1 92 ? 17.160 -8.725 0.922 1.00 86.94 92 ARG A C 1
ATOM 721 O O . ARG A 1 92 ? 17.725 -9.500 0.161 1.00 86.94 92 ARG A O 1
ATOM 728 N N . ASP A 1 93 ? 16.462 -7.671 0.516 1.00 88.44 93 ASP A N 1
ATOM 729 C CA . ASP A 1 93 ? 16.470 -7.173 -0.862 1.00 88.44 93 ASP A CA 1
ATOM 730 C C . ASP A 1 93 ? 17.197 -5.831 -0.868 1.00 88.44 93 ASP A C 1
ATOM 732 O O . ASP A 1 93 ? 16.667 -4.834 -0.374 1.00 88.44 93 ASP A O 1
ATOM 736 N N . CYS A 1 94 ? 18.444 -5.844 -1.333 1.00 89.56 94 CYS A N 1
ATOM 737 C CA . CYS A 1 94 ? 19.317 -4.677 -1.344 1.00 89.56 94 CYS A CA 1
ATOM 738 C C . CYS A 1 94 ? 19.405 -4.136 -2.769 1.00 89.56 94 CYS A C 1
ATOM 740 O O . CYS A 1 94 ? 19.737 -4.870 -3.697 1.00 89.56 94 CYS A O 1
ATOM 742 N N . SER A 1 95 ? 19.098 -2.853 -2.931 1.00 87.31 95 SER A N 1
ATOM 743 C CA . SER A 1 95 ? 19.213 -2.135 -4.199 1.00 87.31 95 SER A CA 1
ATOM 744 C C . SER A 1 95 ? 20.178 -0.959 -4.052 1.00 87.31 95 SER A C 1
ATOM 746 O O . SER A 1 95 ? 20.281 -0.374 -2.966 1.00 87.31 95 SER A O 1
ATOM 748 N N . PRO A 1 96 ? 20.923 -0.593 -5.108 1.00 86.31 96 PRO A N 1
ATOM 749 C CA . PRO A 1 96 ? 21.905 0.477 -5.017 1.00 86.31 96 PRO A CA 1
ATOM 750 C C . PRO A 1 96 ? 21.218 1.840 -4.886 1.00 86.31 96 PRO A C 1
ATOM 752 O O . PRO A 1 96 ? 20.220 2.122 -5.553 1.00 86.31 96 PRO A O 1
ATOM 755 N N . LEU A 1 97 ? 21.795 2.728 -4.067 1.00 81.75 97 LEU A N 1
ATOM 756 C CA . LEU A 1 97 ? 21.250 4.069 -3.795 1.00 81.75 97 LEU A CA 1
ATOM 757 C C . LEU A 1 97 ? 21.057 4.924 -5.055 1.00 81.75 97 LEU A C 1
ATOM 759 O O . LEU A 1 97 ? 20.224 5.823 -5.050 1.00 81.75 97 LEU A O 1
ATOM 763 N N . ALA A 1 98 ? 21.793 4.637 -6.131 1.00 75.75 98 ALA A N 1
ATOM 764 C CA . ALA A 1 98 ? 21.687 5.350 -7.401 1.00 75.75 98 ALA A CA 1
ATOM 765 C C . ALA A 1 98 ? 20.286 5.274 -8.038 1.00 75.75 98 ALA A C 1
ATOM 767 O O . ALA A 1 98 ? 19.937 6.145 -8.831 1.00 75.75 98 ALA A O 1
ATOM 768 N N . TYR A 1 99 ? 19.487 4.256 -7.701 1.00 74.94 99 TYR A N 1
ATOM 769 C CA . TYR A 1 99 ? 18.151 4.083 -8.269 1.00 74.94 99 TYR A CA 1
ATOM 770 C C . TYR A 1 99 ? 17.055 4.853 -7.539 1.00 74.94 99 TYR A C 1
ATOM 772 O O . TYR A 1 99 ? 15.995 5.065 -8.115 1.00 74.94 99 TYR A O 1
ATOM 780 N N . THR A 1 100 ? 17.265 5.290 -6.297 1.00 72.38 100 THR A N 1
ATOM 781 C CA . THR A 1 100 ? 16.217 5.999 -5.558 1.00 72.38 100 THR A CA 1
ATOM 782 C C . THR A 1 100 ? 16.424 7.509 -5.615 1.00 72.38 100 THR A C 1
ATOM 784 O O . THR A 1 100 ? 17.478 8.027 -5.257 1.00 72.38 100 THR A O 1
ATOM 787 N N . GLY A 1 101 ? 15.379 8.248 -5.996 1.00 65.81 101 GLY A N 1
ATOM 788 C CA . GLY A 1 101 ? 15.351 9.713 -5.880 1.00 65.81 101 GLY A CA 1
ATOM 789 C C . GLY A 1 101 ? 15.068 10.211 -4.456 1.00 65.81 101 GLY A C 1
ATOM 790 O O . GLY A 1 101 ? 14.787 11.392 -4.244 1.00 65.81 101 GLY A O 1
ATOM 791 N N . SER A 1 102 ? 15.044 9.315 -3.468 1.00 66.69 102 SER A N 1
ATOM 792 C CA . SER A 1 102 ? 14.565 9.615 -2.126 1.00 66.69 102 SER A CA 1
ATOM 793 C C . SER A 1 102 ? 15.675 10.207 -1.238 1.00 66.69 102 SER A C 1
ATOM 795 O O . SER A 1 102 ? 16.749 9.643 -1.078 1.00 66.69 102 SER A O 1
ATOM 797 N N . SER A 1 103 ? 15.406 11.339 -0.576 1.00 63.50 103 SER A N 1
ATOM 798 C CA . SER A 1 103 ? 16.389 12.048 0.275 1.00 63.50 103 SER A CA 1
ATOM 799 C C . SER A 1 103 ? 16.754 11.347 1.598 1.00 63.50 103 SER A C 1
ATOM 801 O O . SER A 1 103 ? 17.538 11.878 2.373 1.00 63.50 103 SER A O 1
ATOM 803 N N . PHE A 1 104 ? 16.155 10.189 1.894 1.00 67.56 104 PHE A N 1
ATOM 804 C CA . PHE A 1 104 ? 16.299 9.459 3.161 1.00 67.56 104 PHE A CA 1
ATOM 805 C C . PHE A 1 104 ? 16.158 7.946 2.904 1.00 67.56 104 PHE A C 1
ATOM 807 O O . PHE A 1 104 ? 15.117 7.376 3.236 1.00 67.56 104 PHE A O 1
ATOM 814 N N . PRO A 1 105 ? 17.139 7.305 2.246 1.00 72.44 105 PRO A N 1
ATOM 815 C CA . PRO A 1 105 ? 17.096 5.870 1.990 1.00 72.44 105 PRO A CA 1
ATOM 816 C C . PRO A 1 105 ? 17.285 5.089 3.297 1.00 72.44 105 PRO A C 1
ATOM 818 O O . PRO A 1 105 ? 18.222 5.345 4.057 1.00 72.44 105 PRO A O 1
ATOM 821 N N . LEU A 1 106 ? 16.396 4.130 3.571 1.00 79.69 106 LEU A N 1
ATOM 822 C CA . LEU A 1 106 ? 16.493 3.302 4.771 1.00 79.69 106 LEU A CA 1
ATOM 823 C C . LEU A 1 106 ? 17.457 2.133 4.531 1.00 79.69 106 LEU A C 1
ATOM 825 O O . LEU A 1 106 ? 17.194 1.227 3.738 1.00 79.69 106 LEU A O 1
ATOM 829 N N . LYS A 1 107 ? 18.581 2.133 5.248 1.00 82.25 107 LYS A N 1
ATOM 830 C CA . LYS A 1 107 ? 19.565 1.050 5.202 1.00 82.25 107 LYS A CA 1
ATOM 831 C C . LYS A 1 107 ? 19.329 0.075 6.353 1.00 82.25 107 LYS A C 1
ATOM 833 O O . LYS A 1 107 ? 19.496 0.428 7.517 1.00 82.25 107 LYS A O 1
ATOM 838 N N . MET A 1 108 ? 18.981 -1.167 6.024 1.00 82.94 108 MET A N 1
ATOM 839 C CA . MET A 1 108 ? 18.874 -2.275 6.978 1.00 82.94 108 MET A CA 1
ATOM 840 C C . MET A 1 108 ? 19.514 -3.527 6.383 1.00 82.94 108 MET A C 1
ATOM 842 O O . MET A 1 108 ? 19.066 -4.001 5.346 1.00 82.94 108 MET A O 1
ATOM 846 N N . MET A 1 109 ? 20.538 -4.065 7.055 1.00 84.94 109 MET A N 1
ATOM 847 C CA . MET A 1 109 ? 21.217 -5.318 6.678 1.00 84.94 109 MET A CA 1
ATOM 848 C C . MET A 1 109 ? 21.752 -5.365 5.227 1.00 84.94 109 MET A C 1
ATOM 850 O O . MET A 1 109 ? 21.828 -6.445 4.647 1.00 84.94 109 MET A O 1
ATOM 854 N N . CYS A 1 110 ? 22.137 -4.215 4.666 1.00 87.94 110 CYS A N 1
ATOM 855 C CA . CYS A 1 110 ? 22.737 -4.085 3.330 1.00 87.94 110 CYS A CA 1
ATOM 856 C C . CYS A 1 110 ? 24.139 -3.462 3.406 1.00 87.94 110 CYS A C 1
ATOM 858 O O . CYS A 1 110 ? 24.517 -2.902 4.446 1.00 87.94 110 CYS A O 1
ATOM 860 N N . ALA A 1 111 ? 24.904 -3.553 2.315 1.00 87.62 111 ALA A N 1
ATOM 861 C CA . ALA A 1 111 ? 26.250 -2.995 2.231 1.00 87.62 111 ALA A CA 1
ATOM 862 C C . ALA A 1 111 ? 26.241 -1.454 2.193 1.00 87.62 111 ALA A C 1
ATOM 864 O O . ALA A 1 111 ? 25.195 -0.800 2.158 1.00 87.62 111 ALA A O 1
ATOM 865 N N . ASP A 1 112 ? 27.421 -0.837 2.257 1.00 83.62 112 ASP A N 1
ATOM 866 C CA . ASP A 1 112 ? 27.550 0.605 2.024 1.00 83.62 112 ASP A CA 1
ATOM 867 C C . ASP A 1 112 ? 27.118 0.961 0.593 1.00 83.62 112 ASP A C 1
ATOM 869 O O . ASP A 1 112 ? 27.412 0.231 -0.347 1.00 83.62 112 ASP A O 1
ATOM 873 N N . ASN A 1 113 ? 26.404 2.082 0.435 1.00 83.94 113 ASN A N 1
ATOM 874 C CA . ASN A 1 113 ? 25.764 2.526 -0.817 1.00 83.94 113 ASN A CA 1
ATOM 875 C C . ASN A 1 113 ? 24.594 1.662 -1.333 1.00 83.94 113 ASN A C 1
ATOM 877 O O . ASN A 1 113 ? 24.130 1.867 -2.458 1.00 83.94 113 ASN A O 1
ATOM 881 N N . GLU A 1 114 ? 24.035 0.798 -0.485 1.00 88.12 114 GLU A N 1
ATOM 882 C CA . GLU A 1 114 ? 22.790 0.071 -0.747 1.00 88.12 114 GLU A CA 1
ATOM 883 C C . GLU A 1 114 ? 21.700 0.406 0.281 1.00 88.12 114 GLU A C 1
ATOM 885 O O . GLU A 1 114 ? 21.973 0.733 1.442 1.00 88.12 114 GLU A O 1
ATOM 890 N N . PHE A 1 115 ? 20.443 0.313 -0.150 1.00 88.75 115 PHE A N 1
ATOM 891 C CA . PHE A 1 115 ? 19.267 0.448 0.703 1.00 88.75 115 PHE A CA 1
ATOM 892 C C . PHE A 1 115 ? 18.401 -0.803 0.601 1.00 88.75 115 PHE A C 1
ATOM 894 O O . PHE A 1 115 ? 18.474 -1.545 -0.378 1.00 88.75 115 PHE A O 1
ATOM 901 N N . ASN A 1 116 ? 17.585 -1.039 1.625 1.00 90.94 116 ASN A N 1
ATOM 902 C CA . ASN A 1 116 ? 16.678 -2.175 1.625 1.00 90.94 116 ASN A CA 1
ATOM 903 C C . ASN A 1 116 ? 15.335 -1.756 1.008 1.00 90.94 116 ASN A C 1
ATOM 905 O O . ASN A 1 116 ? 14.657 -0.845 1.495 1.00 90.94 116 ASN A O 1
ATOM 909 N N . SER A 1 117 ? 14.955 -2.419 -0.081 1.00 90.25 117 SER A N 1
ATOM 910 C CA . SER A 1 117 ? 13.800 -2.036 -0.891 1.00 90.25 117 SER A CA 1
ATOM 911 C C . SER A 1 117 ? 12.474 -2.221 -0.146 1.00 90.25 117 SER A C 1
ATOM 913 O O . SER A 1 117 ? 11.602 -1.353 -0.227 1.00 90.25 117 SER A O 1
ATOM 915 N N . ILE A 1 118 ? 12.319 -3.294 0.646 1.00 91.06 118 ILE A N 1
ATOM 916 C CA . ILE A 1 118 ? 11.081 -3.527 1.413 1.00 91.06 118 ILE A CA 1
ATOM 917 C C . ILE A 1 118 ? 10.942 -2.545 2.577 1.00 91.06 118 ILE A C 1
ATOM 919 O O . ILE A 1 118 ? 9.840 -2.068 2.860 1.00 91.06 118 ILE A O 1
ATOM 923 N N . SER A 1 119 ? 12.047 -2.210 3.246 1.00 89.12 119 SER A N 1
ATOM 924 C CA . SER A 1 119 ? 12.012 -1.297 4.387 1.00 89.12 119 SER A CA 1
ATOM 925 C C . SER A 1 119 ? 11.755 0.137 3.938 1.00 89.12 119 SER A C 1
ATOM 927 O O . SER A 1 119 ? 10.990 0.851 4.585 1.00 89.12 119 SER A O 1
ATOM 929 N N . SER A 1 120 ? 12.280 0.525 2.772 1.00 88.88 120 SER A N 1
ATOM 930 C CA . SER A 1 120 ? 11.953 1.798 2.135 1.00 88.88 120 SER A CA 1
ATOM 931 C C . SER A 1 120 ? 10.453 1.927 1.845 1.00 88.88 120 SER A C 1
ATOM 933 O O . SER A 1 120 ? 9.892 3.000 2.060 1.00 88.88 120 SER A O 1
ATOM 935 N N . LEU A 1 121 ? 9.777 0.852 1.421 1.00 90.44 121 LEU A N 1
ATOM 936 C CA . LEU A 1 121 ? 8.335 0.865 1.140 1.00 90.44 121 LEU A CA 1
ATOM 937 C C . LEU A 1 121 ? 7.464 0.869 2.407 1.00 90.44 121 LEU A C 1
ATOM 939 O O . LEU A 1 121 ? 6.486 1.615 2.465 1.00 90.44 121 LEU A O 1
ATOM 943 N N . MET A 1 122 ? 7.802 0.044 3.404 1.00 90.88 122 MET A N 1
ATOM 944 C CA . MET A 1 122 ? 6.976 -0.172 4.604 1.00 90.88 122 MET A CA 1
ATOM 945 C C . MET A 1 122 ? 7.200 0.856 5.720 1.00 90.88 122 MET A C 1
ATOM 947 O O . MET A 1 122 ? 6.293 1.089 6.515 1.00 90.88 122 MET A O 1
ATOM 951 N N . PHE A 1 123 ? 8.395 1.446 5.813 1.00 90.06 123 PHE A N 1
ATOM 952 C CA . PHE A 1 123 ? 8.760 2.376 6.890 1.00 90.06 123 PHE A CA 1
ATOM 953 C C . PHE A 1 123 ? 8.675 3.855 6.480 1.00 90.06 123 PHE A C 1
ATOM 955 O O . PHE A 1 123 ? 8.764 4.743 7.328 1.00 90.06 123 PHE A O 1
ATOM 962 N N . SER A 1 124 ? 8.499 4.137 5.187 1.00 88.81 124 SER A N 1
ATOM 963 C CA . SER A 1 124 ? 8.259 5.494 4.688 1.00 88.81 124 SER A CA 1
ATOM 964 C C . SER A 1 124 ? 6.795 5.904 4.835 1.00 88.81 124 SER A C 1
ATOM 966 O O . SER A 1 124 ? 5.905 5.072 5.008 1.00 88.81 124 SER A O 1
ATOM 968 N N . THR A 1 125 ? 6.524 7.208 4.726 1.00 90.25 125 THR A N 1
ATOM 969 C CA . THR A 1 125 ? 5.139 7.681 4.630 1.00 90.25 125 THR A CA 1
ATOM 970 C C . THR A 1 125 ? 4.501 7.160 3.336 1.00 90.25 125 THR A C 1
ATOM 972 O O . THR A 1 125 ? 5.185 7.068 2.309 1.00 90.25 125 THR A O 1
ATOM 975 N N . PRO A 1 126 ? 3.204 6.813 3.344 1.00 90.38 126 PRO A N 1
ATOM 976 C CA . PRO A 1 126 ? 2.570 6.172 2.197 1.00 90.38 126 PRO A CA 1
ATOM 977 C C . PRO A 1 126 ? 2.535 7.081 0.959 1.00 90.38 126 PRO A C 1
ATOM 979 O O . PRO A 1 126 ? 2.614 6.585 -0.160 1.00 90.38 126 PRO A O 1
ATOM 982 N N . GLU A 1 127 ? 2.507 8.406 1.129 1.00 90.00 127 GLU A N 1
ATOM 983 C CA . GLU A 1 127 ? 2.612 9.371 0.025 1.00 90.00 127 GLU A CA 1
ATOM 984 C C . GLU A 1 127 ? 3.970 9.273 -0.669 1.00 90.00 127 GLU A C 1
ATOM 986 O O . GLU A 1 127 ? 4.075 9.377 -1.892 1.00 90.00 127 GLU A O 1
ATOM 991 N N . ARG A 1 128 ? 5.026 9.070 0.123 1.00 88.50 128 ARG A N 1
ATOM 992 C CA . ARG A 1 128 ? 6.384 8.940 -0.385 1.00 88.50 128 ARG A CA 1
ATOM 993 C C . ARG A 1 128 ? 6.577 7.599 -1.071 1.00 88.50 128 ARG A C 1
ATOM 995 O O . ARG A 1 128 ? 7.103 7.596 -2.177 1.00 88.50 128 ARG A O 1
ATOM 1002 N N . SER A 1 129 ? 6.113 6.508 -0.461 1.00 91.75 129 SER A N 1
ATOM 1003 C CA . SER A 1 129 ? 6.155 5.171 -1.067 1.00 91.75 129 SER A CA 1
ATOM 1004 C C . SER A 1 129 ? 5.387 5.133 -2.390 1.00 91.75 129 SER A C 1
ATOM 1006 O O . SER A 1 129 ? 5.845 4.538 -3.361 1.00 91.75 129 SER A O 1
ATOM 1008 N N . LEU A 1 130 ? 4.249 5.827 -2.466 1.00 92.56 130 LEU A N 1
ATOM 1009 C CA . LEU A 1 130 ? 3.492 5.972 -3.706 1.00 92.56 130 LEU A CA 1
ATOM 1010 C C . LEU A 1 130 ? 4.295 6.743 -4.757 1.00 92.56 130 LEU A C 1
ATOM 1012 O O . LEU A 1 130 ? 4.412 6.300 -5.895 1.00 92.56 130 LEU A O 1
ATOM 1016 N N . ARG A 1 131 ? 4.911 7.869 -4.383 1.00 89.69 131 ARG A N 1
ATOM 1017 C CA . ARG A 1 131 ? 5.736 8.652 -5.311 1.00 89.69 131 ARG A CA 1
ATOM 1018 C C . ARG A 1 131 ? 6.947 7.866 -5.824 1.00 89.69 131 ARG A C 1
ATOM 1020 O O . ARG A 1 131 ? 7.254 7.970 -7.007 1.00 89.69 131 ARG A O 1
ATOM 1027 N N . THR A 1 132 ? 7.621 7.083 -4.983 1.00 90.00 132 THR A N 1
ATOM 1028 C CA . THR A 1 132 ? 8.755 6.251 -5.418 1.00 90.00 132 THR A CA 1
ATOM 1029 C C . THR A 1 132 ? 8.297 5.124 -6.345 1.00 90.00 132 THR A C 1
ATOM 1031 O O . THR A 1 132 ? 8.913 4.906 -7.381 1.00 90.00 132 THR A O 1
ATOM 1034 N N . LEU A 1 133 ? 7.155 4.482 -6.072 1.00 91.56 133 LEU A N 1
ATOM 1035 C CA . LEU A 1 133 ? 6.551 3.491 -6.978 1.00 91.56 133 LEU A CA 1
ATOM 1036 C C . LEU A 1 133 ? 6.213 4.064 -8.363 1.00 91.56 133 LEU A C 1
ATOM 1038 O O . LEU A 1 133 ? 6.319 3.356 -9.364 1.00 91.56 133 LEU A O 1
ATOM 1042 N N . LEU A 1 134 ? 5.820 5.335 -8.435 1.00 90.88 134 LEU A N 1
ATOM 1043 C CA . LEU A 1 134 ? 5.460 5.997 -9.688 1.00 90.88 134 LEU A CA 1
ATOM 1044 C C . LEU A 1 134 ? 6.682 6.443 -10.509 1.00 90.88 134 LEU A C 1
ATOM 1046 O O . LEU A 1 134 ? 6.629 6.377 -11.734 1.00 90.88 134 LEU A O 1
ATOM 1050 N N . HIS A 1 135 ? 7.770 6.870 -9.856 1.00 88.38 135 HIS A N 1
ATOM 1051 C CA . HIS A 1 135 ? 8.883 7.575 -10.518 1.00 88.38 135 HIS A CA 1
ATOM 1052 C C . HIS A 1 135 ? 10.233 6.861 -10.505 1.00 88.38 135 HIS A C 1
ATOM 1054 O O . HIS A 1 135 ? 11.103 7.235 -11.287 1.00 88.38 135 HIS A O 1
ATOM 1060 N N . ASP A 1 136 ? 10.445 5.864 -9.645 1.00 88.50 136 ASP A N 1
ATOM 1061 C CA . ASP A 1 136 ? 11.728 5.156 -9.618 1.00 88.50 136 ASP A CA 1
ATOM 1062 C C . ASP A 1 136 ? 11.961 4.404 -10.948 1.00 88.50 136 ASP A C 1
ATOM 1064 O O . ASP A 1 136 ? 10.992 3.999 -11.606 1.00 88.50 136 ASP A O 1
ATOM 1068 N N . PRO A 1 137 ? 13.225 4.174 -11.350 1.00 86.88 137 PRO A N 1
ATOM 1069 C CA . PRO A 1 137 ? 13.580 3.471 -12.581 1.00 86.88 137 PRO A CA 1
ATOM 1070 C C . PRO A 1 137 ? 13.164 1.987 -12.559 1.00 86.88 137 PRO A C 1
ATOM 1072 O O . PRO A 1 137 ? 12.818 1.445 -11.498 1.00 86.88 137 PRO A O 1
ATOM 1075 N N . PRO A 1 138 ? 13.146 1.304 -13.720 1.00 83.69 138 PRO A N 1
ATOM 1076 C CA . PRO A 1 138 ? 12.862 -0.125 -13.772 1.00 83.69 138 PRO A CA 1
ATOM 1077 C C . PRO A 1 138 ? 13.851 -0.933 -12.926 1.00 83.69 138 PRO A C 1
ATOM 1079 O O . PRO A 1 138 ? 14.998 -0.542 -12.737 1.00 83.69 138 PRO A O 1
ATOM 1082 N N . MET A 1 139 ? 13.386 -2.076 -12.415 1.00 81.62 139 MET A N 1
ATOM 1083 C CA . MET A 1 139 ? 14.180 -3.033 -11.626 1.00 81.62 139 MET A CA 1
ATOM 1084 C C . MET A 1 139 ? 14.701 -2.551 -10.254 1.00 81.62 139 MET A C 1
ATOM 1086 O O . MET A 1 139 ? 15.390 -3.312 -9.586 1.0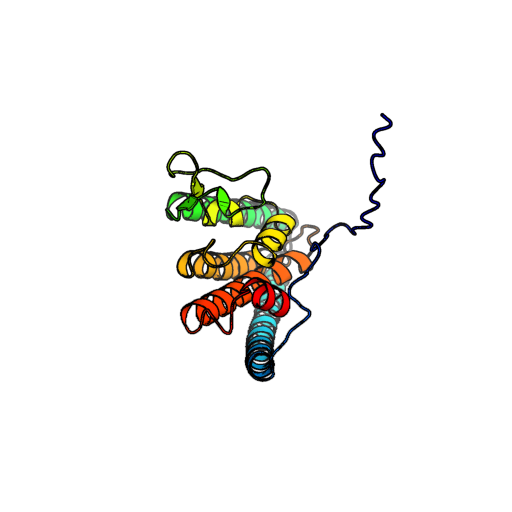0 81.62 139 MET A O 1
ATOM 1090 N N . THR A 1 140 ? 14.304 -1.369 -9.762 1.00 87.50 140 THR A N 1
ATOM 1091 C CA . THR A 1 140 ? 14.611 -0.913 -8.382 1.00 87.50 140 THR A CA 1
ATOM 1092 C C . THR A 1 140 ? 14.004 -1.801 -7.291 1.00 87.50 140 THR A C 1
ATOM 1094 O O . THR A 1 140 ? 14.510 -1.864 -6.176 1.00 87.50 140 THR A O 1
ATOM 1097 N N . TYR A 1 141 ? 12.890 -2.470 -7.589 1.00 89.25 141 TYR A N 1
ATOM 1098 C CA . TYR A 1 141 ? 12.183 -3.327 -6.641 1.00 89.25 141 TYR A CA 1
ATOM 1099 C C . TYR A 1 141 ? 12.020 -4.724 -7.234 1.00 89.25 141 TYR A C 1
ATOM 1101 O O . TYR A 1 141 ? 11.446 -4.876 -8.319 1.00 89.25 141 TYR A O 1
ATOM 1109 N N . SER A 1 142 ? 12.460 -5.745 -6.498 1.00 91.62 142 SER A N 1
ATOM 1110 C CA . SER A 1 142 ? 12.235 -7.142 -6.861 1.00 91.62 142 SER A CA 1
ATOM 1111 C C . SER A 1 142 ? 10.737 -7.473 -6.901 1.00 91.62 142 SER A C 1
ATOM 1113 O 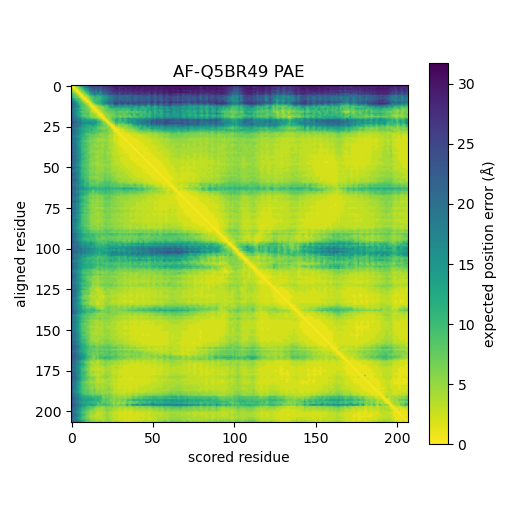O . SER A 1 142 ? 9.962 -7.056 -6.035 1.00 91.62 142 SER A O 1
ATOM 1115 N N . ILE A 1 143 ? 10.312 -8.273 -7.887 1.00 92.81 143 ILE A N 1
ATOM 1116 C CA . ILE A 1 143 ? 8.900 -8.678 -8.058 1.00 92.81 143 ILE A CA 1
ATOM 1117 C C . ILE A 1 143 ? 8.370 -9.393 -6.804 1.00 92.81 143 ILE A C 1
ATOM 1119 O O . ILE A 1 143 ? 7.234 -9.165 -6.385 1.00 92.81 143 ILE A O 1
ATOM 1123 N N . SER A 1 144 ? 9.201 -10.220 -6.167 1.00 92.62 144 SER A N 1
ATOM 1124 C CA . SER A 1 144 ? 8.877 -10.922 -4.919 1.00 92.62 144 SER A CA 1
ATOM 1125 C C . SER A 1 144 ? 8.560 -9.954 -3.775 1.00 92.62 144 SER A C 1
ATOM 1127 O O . SER A 1 144 ? 7.546 -10.107 -3.096 1.00 92.62 144 SER A O 1
ATOM 1129 N N . VAL A 1 145 ? 9.388 -8.926 -3.597 1.00 93.31 145 VAL A N 1
ATOM 1130 C CA . VAL A 1 145 ? 9.246 -7.896 -2.558 1.00 93.31 145 VAL A CA 1
ATOM 1131 C C . VAL A 1 145 ? 7.988 -7.067 -2.771 1.00 93.31 145 VAL A C 1
ATOM 1133 O O . VAL A 1 145 ? 7.218 -6.892 -1.828 1.00 93.31 145 VAL A O 1
ATOM 1136 N N . LEU A 1 146 ? 7.731 -6.625 -4.006 1.00 94.69 146 LEU A N 1
ATOM 1137 C CA . LEU A 1 146 ? 6.497 -5.912 -4.348 1.00 94.69 146 LEU A CA 1
ATOM 1138 C C . LEU A 1 146 ? 5.260 -6.774 -4.096 1.00 94.69 146 LEU A C 1
ATOM 1140 O O . LEU A 1 146 ? 4.273 -6.287 -3.554 1.00 94.69 146 LEU A O 1
ATOM 1144 N N . THR A 1 147 ? 5.321 -8.061 -4.440 1.00 95.25 147 THR A N 1
ATOM 1145 C CA . THR A 1 147 ? 4.216 -8.998 -4.207 1.00 95.25 147 THR A CA 1
ATOM 1146 C C . THR A 1 147 ? 3.918 -9.113 -2.714 1.00 95.25 147 THR A C 1
ATOM 1148 O O . THR A 1 147 ? 2.780 -8.906 -2.295 1.00 95.25 147 THR A O 1
ATOM 1151 N N . ILE A 1 148 ? 4.939 -9.360 -1.886 1.00 95.25 148 ILE A N 1
ATOM 1152 C CA . ILE A 1 148 ? 4.786 -9.433 -0.425 1.00 95.25 148 ILE A CA 1
ATOM 1153 C C . ILE A 1 148 ? 4.234 -8.115 0.128 1.00 95.25 148 ILE A C 1
ATOM 1155 O O . ILE A 1 148 ? 3.306 -8.135 0.936 1.00 95.25 148 ILE A O 1
ATOM 1159 N N . PHE A 1 149 ? 4.762 -6.981 -0.339 1.00 95.31 149 PHE A N 1
ATOM 1160 C CA . PHE A 1 149 ? 4.297 -5.656 0.048 1.00 95.31 149 PHE A CA 1
ATOM 1161 C C . PHE A 1 149 ? 2.805 -5.468 -0.249 1.00 95.31 149 PHE A C 1
ATOM 1163 O O . PHE A 1 149 ? 2.043 -5.187 0.672 1.00 95.31 149 PHE A O 1
ATOM 1170 N N . VAL A 1 150 ? 2.372 -5.690 -1.493 1.00 96.12 150 VAL A N 1
ATOM 1171 C CA . VAL A 1 150 ? 0.974 -5.523 -1.922 1.00 96.12 150 VAL A CA 1
ATOM 1172 C C . VAL A 1 150 ? 0.042 -6.421 -1.119 1.00 96.12 150 VAL A C 1
ATOM 1174 O O . VAL A 1 150 ? -0.957 -5.936 -0.592 1.00 96.12 150 VAL A O 1
ATOM 1177 N N . PHE A 1 151 ? 0.366 -7.709 -0.979 1.00 95.69 151 PHE A N 1
ATOM 1178 C CA . PHE A 1 151 ? -0.482 -8.644 -0.240 1.00 95.69 151 PHE A CA 1
ATOM 1179 C C . PHE A 1 151 ? -0.618 -8.245 1.230 1.00 95.69 151 PHE A C 1
ATOM 1181 O O . PHE A 1 151 ? -1.734 -8.130 1.737 1.00 95.69 151 PHE A O 1
ATOM 1188 N N . VAL A 1 152 ? 0.497 -7.997 1.918 1.00 95.12 152 VAL A N 1
ATOM 1189 C CA . VAL A 1 152 ? 0.476 -7.642 3.342 1.00 95.12 152 VAL A CA 1
ATOM 1190 C C . VAL A 1 152 ? -0.238 -6.311 3.555 1.00 95.12 152 VAL A C 1
ATOM 1192 O O . VAL A 1 152 ? -1.109 -6.218 4.421 1.00 95.12 152 VAL A O 1
ATOM 1195 N N . TYR A 1 153 ? 0.066 -5.301 2.740 1.00 95.00 153 TYR A N 1
ATOM 1196 C CA . TYR A 1 153 ? -0.547 -3.982 2.854 1.00 95.00 153 TYR A CA 1
ATOM 1197 C C . TYR A 1 153 ? -2.052 -4.023 2.550 1.00 95.00 153 TYR A C 1
ATOM 1199 O O . TYR A 1 153 ? -2.830 -3.367 3.237 1.00 95.00 153 TYR A O 1
ATOM 1207 N N . TYR A 1 154 ? -2.489 -4.859 1.603 1.00 95.56 154 TYR A N 1
ATOM 1208 C CA . TYR A 1 154 ? -3.905 -5.093 1.310 1.00 95.56 154 TYR A CA 1
ATOM 1209 C C . TYR A 1 154 ? -4.667 -5.658 2.516 1.00 95.56 154 TYR A C 1
ATOM 1211 O O . TYR A 1 154 ? -5.720 -5.134 2.891 1.00 95.56 154 TYR A O 1
ATOM 1219 N N . PHE A 1 155 ? -4.133 -6.695 3.172 1.00 94.69 155 PHE A N 1
ATOM 1220 C CA . PHE A 1 155 ? -4.761 -7.271 4.367 1.00 94.69 155 PHE A CA 1
ATOM 1221 C C . PHE A 1 155 ? -4.737 -6.309 5.556 1.00 94.69 155 PHE A C 1
ATOM 1223 O O . PHE A 1 155 ? -5.745 -6.172 6.253 1.00 94.69 155 PHE A O 1
ATOM 1230 N N . LEU A 1 156 ? -3.622 -5.605 5.770 1.00 94.56 156 LEU A N 1
ATOM 1231 C CA . LEU A 1 156 ? -3.516 -4.589 6.815 1.00 94.56 156 LEU A CA 1
ATOM 1232 C C . LEU A 1 156 ? -4.530 -3.466 6.597 1.00 94.56 156 LEU A C 1
ATOM 1234 O O . LEU A 1 156 ? -5.214 -3.091 7.550 1.00 94.56 156 LEU A O 1
ATOM 1238 N N . ALA A 1 157 ? -4.694 -2.985 5.361 1.00 94.19 157 ALA A N 1
ATOM 1239 C CA . ALA A 1 157 ? -5.690 -1.978 5.001 1.00 94.19 157 ALA A CA 1
ATOM 1240 C C . ALA A 1 157 ? -7.127 -2.469 5.256 1.00 94.19 157 ALA A C 1
ATOM 1242 O O . ALA A 1 157 ? -7.944 -1.714 5.782 1.00 94.19 157 ALA A O 1
ATOM 1243 N N . CYS A 1 158 ? -7.434 -3.740 4.962 1.00 94.00 158 CYS A N 1
ATOM 1244 C CA . CYS A 1 158 ? -8.735 -4.338 5.291 1.00 94.00 158 CYS A CA 1
ATOM 1245 C C . CYS A 1 158 ? -8.997 -4.348 6.806 1.00 94.00 158 CYS A C 1
ATOM 1247 O O . CYS A 1 158 ? -10.078 -3.987 7.261 1.00 94.00 158 CYS A O 1
ATOM 1249 N N . ILE A 1 159 ? -8.018 -4.770 7.613 1.00 93.88 159 ILE A N 1
ATOM 1250 C CA . ILE A 1 159 ? -8.203 -4.899 9.068 1.00 93.88 159 ILE A CA 1
ATOM 1251 C C . ILE A 1 159 ? -8.269 -3.521 9.739 1.00 93.88 159 ILE A C 1
ATOM 1253 O O . ILE A 1 159 ? -9.072 -3.314 10.653 1.00 93.88 159 ILE A O 1
ATOM 1257 N N . THR A 1 160 ? -7.453 -2.565 9.298 1.00 94.00 160 THR A N 1
ATOM 1258 C CA . THR A 1 160 ? -7.441 -1.203 9.857 1.00 94.00 160 THR A CA 1
ATOM 1259 C C . THR A 1 160 ? -8.677 -0.397 9.470 1.00 94.00 160 THR A C 1
ATOM 1261 O O . THR A 1 160 ? -9.119 0.450 10.252 1.00 94.00 160 THR A O 1
ATOM 1264 N N . TYR A 1 161 ? -9.295 -0.677 8.319 1.00 91.62 161 TYR A N 1
ATOM 1265 C CA . TYR A 1 161 ? -10.513 0.016 7.917 1.00 91.62 161 TYR A CA 1
ATOM 1266 C C . TYR A 1 161 ? -11.673 -0.254 8.869 1.00 91.62 161 TYR A C 1
ATOM 1268 O O . TYR A 1 161 ? -12.068 -1.397 9.056 1.00 91.62 161 TYR A O 1
ATOM 1276 N N . GLY A 1 162 ? -12.293 0.797 9.405 1.00 89.31 162 GLY A N 1
ATOM 1277 C CA . GLY A 1 162 ? -13.456 0.679 10.287 1.00 89.31 162 GLY A CA 1
ATOM 1278 C C . GLY A 1 162 ? -13.101 0.497 11.763 1.00 89.31 162 GLY A C 1
ATOM 1279 O O . GLY A 1 162 ? -13.997 0.250 12.572 1.00 89.31 162 GLY A O 1
ATOM 1280 N N . LEU A 1 163 ? -11.821 0.641 12.123 1.00 92.75 163 LEU A N 1
ATOM 1281 C CA . LEU A 1 163 ? -11.433 0.945 13.497 1.00 92.75 163 LEU A CA 1
ATOM 1282 C C . LEU A 1 163 ? -12.035 2.286 13.934 1.00 92.75 163 LEU A C 1
ATOM 1284 O O . LEU A 1 163 ? -12.321 3.162 13.119 1.00 92.75 163 LEU A O 1
ATOM 1288 N N . SER A 1 164 ? -12.210 2.465 15.242 1.00 90.56 164 SER A N 1
ATOM 1289 C CA . SER A 1 164 ? -12.754 3.706 15.816 1.00 90.56 164 SER A CA 1
ATOM 1290 C C . SER A 1 164 ? -11.694 4.817 15.899 1.00 90.56 164 SER A C 1
ATOM 1292 O O . SER A 1 164 ? -11.423 5.339 16.977 1.00 90.56 164 SER A O 1
ATOM 1294 N N . VAL A 1 165 ? -11.075 5.145 14.761 1.00 91.19 165 VAL A N 1
ATOM 1295 C CA . VAL A 1 165 ? -10.006 6.143 14.595 1.00 91.19 165 VAL A CA 1
ATOM 1296 C C . VAL A 1 165 ? -10.294 6.952 13.320 1.00 91.19 165 VAL A C 1
ATOM 1298 O O . VAL A 1 165 ? -10.706 6.358 12.322 1.00 91.19 165 VAL A O 1
ATOM 1301 N N . PRO A 1 166 ? -10.103 8.285 13.309 1.00 90.00 166 PRO A N 1
ATOM 1302 C CA . PRO A 1 166 ? -10.232 9.071 12.085 1.00 90.00 166 PRO A CA 1
ATOM 1303 C C . PRO A 1 166 ? -9.107 8.704 11.107 1.00 90.00 166 PRO A C 1
ATOM 1305 O O . PRO A 1 166 ? -7.948 9.044 11.329 1.00 90.00 166 PRO A O 1
ATOM 1308 N N . ALA A 1 167 ? -9.446 8.000 10.029 1.00 88.38 167 ALA A N 1
ATOM 1309 C CA . ALA A 1 167 ? -8.501 7.582 8.999 1.00 88.38 167 ALA A CA 1
ATOM 1310 C C . ALA A 1 167 ? -9.144 7.646 7.607 1.00 88.38 167 ALA A C 1
ATOM 1312 O O . ALA A 1 167 ? -10.351 7.449 7.455 1.00 88.38 167 ALA A O 1
ATOM 1313 N N . GLY A 1 168 ? -8.326 7.915 6.589 1.00 87.31 168 GLY A N 1
ATOM 1314 C CA . GLY A 1 168 ? -8.728 7.873 5.184 1.00 87.31 168 GLY A CA 1
ATOM 1315 C C . GLY A 1 168 ? -8.279 6.578 4.504 1.00 87.31 168 GLY A C 1
ATOM 1316 O O . GLY A 1 168 ? -7.235 6.028 4.838 1.00 87.31 168 GLY A O 1
ATOM 1317 N N . LEU A 1 169 ? -9.051 6.114 3.517 1.00 88.69 169 LEU A N 1
ATOM 1318 C CA . LEU A 1 169 ? -8.717 4.935 2.700 1.00 88.69 169 LEU A CA 1
ATOM 1319 C C . 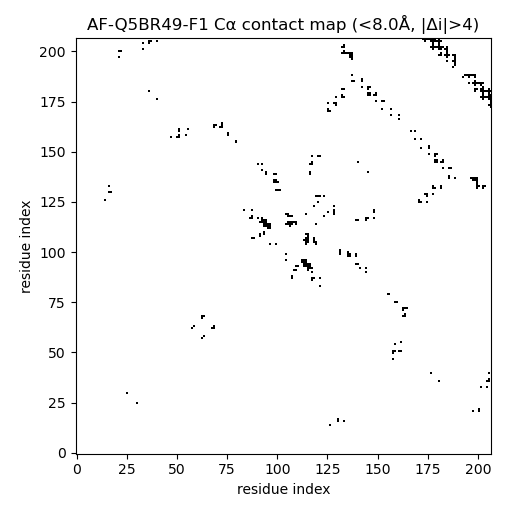LEU A 1 169 ? -8.090 5.255 1.343 1.00 88.69 169 LEU A C 1
ATOM 1321 O O . LEU A 1 169 ? -7.623 4.355 0.647 1.00 88.69 169 LEU A O 1
ATOM 1325 N N . PHE A 1 170 ? -8.087 6.528 0.963 1.00 91.69 170 PHE A N 1
ATOM 1326 C CA . PHE A 1 170 ? -7.668 6.938 -0.369 1.00 91.69 170 PHE A CA 1
ATOM 1327 C C . PHE A 1 170 ? -6.196 6.597 -0.641 1.00 91.69 170 PHE A C 1
ATOM 1329 O O . PHE A 1 170 ? -5.895 5.885 -1.587 1.00 91.69 170 PHE A O 1
ATOM 1336 N N . ILE A 1 171 ? -5.273 7.005 0.233 1.00 92.44 171 ILE A N 1
ATOM 1337 C CA . ILE A 1 171 ? -3.838 6.760 0.013 1.00 92.44 171 ILE A CA 1
ATOM 1338 C C . ILE A 1 171 ? -3.485 5.260 0.087 1.00 92.44 171 ILE A C 1
ATOM 1340 O O . ILE A 1 171 ? -2.777 4.790 -0.801 1.00 92.44 171 ILE A O 1
ATOM 1344 N N . PRO A 1 172 ? -3.987 4.470 1.063 1.00 92.31 172 PRO A N 1
ATOM 1345 C CA . PRO A 1 172 ? -3.738 3.029 1.081 1.00 92.31 172 PRO A CA 1
ATOM 1346 C C . PRO A 1 172 ? -4.210 2.297 -0.180 1.00 92.31 172 PRO A C 1
ATOM 1348 O O . PRO A 1 172 ? -3.506 1.414 -0.660 1.00 92.31 172 PRO A O 1
ATOM 1351 N N . SER A 1 173 ? -5.372 2.667 -0.730 1.00 93.94 173 SER A N 1
ATOM 1352 C CA . SER A 1 173 ? -5.882 2.054 -1.966 1.00 93.94 173 SER A CA 1
ATOM 1353 C C . SER A 1 173 ? -5.028 2.414 -3.183 1.00 93.94 173 SER A C 1
ATOM 1355 O O . SER A 1 173 ? -4.632 1.500 -3.906 1.00 93.94 173 SER A O 1
ATOM 1357 N N . LEU A 1 174 ? -4.636 3.686 -3.332 1.00 95.19 174 LEU A N 1
ATOM 1358 C CA . LEU A 1 174 ? -3.684 4.109 -4.369 1.00 95.19 174 LEU A CA 1
ATOM 1359 C C . LEU A 1 174 ? -2.348 3.363 -4.263 1.00 95.19 174 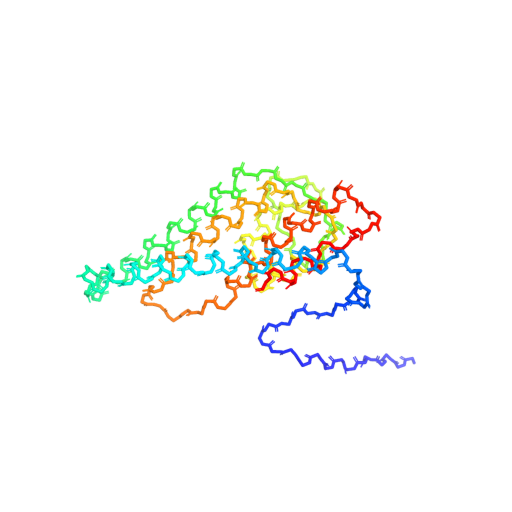LEU A C 1
ATOM 1361 O O . LEU A 1 174 ? -1.775 2.966 -5.269 1.00 95.19 174 LEU A O 1
ATOM 1365 N N . LEU A 1 175 ? -1.835 3.162 -3.046 1.00 95.31 175 LEU A N 1
ATOM 1366 C CA . LEU A 1 175 ? -0.547 2.502 -2.824 1.00 95.31 175 LEU A CA 1
ATOM 1367 C C . LEU A 1 175 ? -0.580 1.016 -3.206 1.00 95.31 175 LEU A C 1
ATOM 1369 O O . LEU A 1 175 ? 0.366 0.513 -3.812 1.00 95.31 175 LEU A O 1
ATOM 1373 N N . ILE A 1 176 ? -1.671 0.319 -2.879 1.00 96.00 176 ILE A N 1
ATOM 1374 C CA . ILE A 1 176 ? -1.900 -1.077 -3.283 1.00 96.00 176 ILE A CA 1
ATOM 1375 C C . ILE A 1 176 ? -1.995 -1.170 -4.809 1.00 96.00 176 ILE A C 1
ATOM 1377 O O . ILE A 1 176 ? -1.347 -2.030 -5.410 1.00 96.00 176 ILE A O 1
ATOM 1381 N N . GLY A 1 177 ? -2.780 -0.281 -5.422 1.00 96.00 177 GLY A N 1
ATOM 1382 C CA . GLY A 1 177 ? -2.958 -0.214 -6.868 1.00 96.00 177 GLY A CA 1
ATOM 1383 C C . GLY A 1 177 ? -1.646 0.062 -7.600 1.00 96.00 177 GLY A C 1
ATOM 1384 O O . GLY A 1 177 ? -1.263 -0.696 -8.493 1.00 96.00 177 GLY A O 1
ATOM 1385 N N . ALA A 1 178 ? -0.886 1.058 -7.138 1.00 95.88 178 ALA A N 1
ATOM 1386 C CA . ALA A 1 178 ? 0.443 1.365 -7.651 1.00 95.88 178 ALA A CA 1
ATOM 1387 C C . ALA A 1 178 ? 1.416 0.197 -7.488 1.00 95.88 178 ALA A C 1
ATOM 1389 O O . ALA A 1 178 ? 2.174 -0.098 -8.407 1.00 95.88 178 ALA A O 1
ATOM 1390 N N . GLY A 1 179 ? 1.383 -0.500 -6.349 1.00 95.44 179 GLY A N 1
ATOM 1391 C CA . GLY A 1 179 ? 2.220 -1.671 -6.103 1.00 95.44 179 GLY A CA 1
ATOM 1392 C C . GLY A 1 179 ? 1.932 -2.813 -7.080 1.00 95.44 179 GLY A C 1
ATOM 1393 O O . GLY A 1 179 ? 2.856 -3.335 -7.700 1.00 95.44 179 GLY A O 1
ATOM 1394 N N . TRP A 1 180 ? 0.662 -3.178 -7.273 1.00 95.12 180 TRP A N 1
ATOM 1395 C CA . TRP A 1 180 ? 0.280 -4.215 -8.239 1.00 95.12 180 TRP A CA 1
ATOM 1396 C C . TRP A 1 180 ? 0.542 -3.786 -9.687 1.00 95.12 180 TRP A C 1
ATOM 1398 O O . TRP A 1 180 ? 1.082 -4.562 -10.476 1.00 95.12 180 TRP A O 1
ATOM 1408 N N . GLY A 1 181 ? 0.231 -2.536 -10.033 1.00 95.12 181 GLY A N 1
ATOM 1409 C CA . GLY A 1 181 ? 0.546 -1.980 -11.345 1.00 95.12 181 GLY A CA 1
ATOM 1410 C C . GLY A 1 181 ? 2.046 -2.005 -11.628 1.00 95.12 181 GLY A C 1
ATOM 1411 O O . GLY A 1 181 ? 2.464 -2.391 -12.718 1.00 95.12 181 GLY A O 1
ATOM 1412 N N . ARG A 1 182 ? 2.876 -1.717 -10.620 1.00 94.31 182 ARG A N 1
ATOM 1413 C CA . ARG A 1 182 ? 4.334 -1.817 -10.720 1.00 94.31 182 ARG A CA 1
ATOM 1414 C C . ARG A 1 182 ? 4.815 -3.252 -10.923 1.00 94.31 182 ARG A C 1
ATOM 1416 O O . ARG A 1 182 ? 5.764 -3.453 -11.673 1.00 94.31 182 ARG A O 1
ATOM 1423 N N . ILE A 1 183 ? 4.168 -4.245 -10.306 1.00 94.88 183 ILE A N 1
ATOM 1424 C CA . ILE A 1 183 ? 4.466 -5.667 -10.556 1.00 94.88 183 ILE A CA 1
ATOM 1425 C C . ILE A 1 183 ? 4.254 -5.986 -12.036 1.00 94.88 183 ILE A C 1
ATOM 1427 O O . ILE A 1 183 ? 5.158 -6.525 -12.671 1.00 94.88 183 ILE A O 1
ATOM 1431 N N . ILE A 1 184 ? 3.103 -5.609 -12.600 1.00 93.69 184 ILE A N 1
ATOM 1432 C CA . ILE A 1 184 ? 2.809 -5.833 -14.022 1.00 93.69 184 ILE A CA 1
ATOM 1433 C C . ILE A 1 184 ? 3.807 -5.085 -14.904 1.00 93.69 184 ILE A C 1
ATOM 1435 O O . ILE A 1 184 ? 4.366 -5.686 -15.814 1.00 93.69 184 ILE A O 1
ATOM 1439 N N . GLY A 1 185 ? 4.082 -3.814 -14.607 1.00 92.06 185 GLY A N 1
ATOM 1440 C CA . GLY A 1 185 ? 5.058 -3.017 -15.349 1.00 92.06 185 GLY A CA 1
ATOM 1441 C C . GLY A 1 185 ? 6.449 -3.649 -15.354 1.00 92.06 185 GLY A C 1
ATOM 1442 O O . GLY A 1 185 ? 7.075 -3.738 -16.405 1.00 92.06 185 GLY A O 1
ATOM 1443 N N . ASN A 1 186 ? 6.912 -4.154 -14.207 1.00 92.44 186 ASN A N 1
ATOM 1444 C CA . ASN A 1 186 ? 8.193 -4.852 -14.116 1.00 92.44 186 ASN A CA 1
ATOM 1445 C C . ASN A 1 186 ? 8.182 -6.173 -14.907 1.00 92.44 186 ASN A C 1
ATOM 1447 O O . ASN A 1 186 ? 9.173 -6.479 -15.558 1.00 92.44 186 ASN A O 1
ATOM 1451 N N . VAL A 1 187 ? 7.082 -6.936 -14.896 1.00 92.25 187 VAL A N 1
ATOM 1452 C CA . VAL A 1 187 ? 6.954 -8.171 -15.698 1.00 92.25 187 VAL A CA 1
ATOM 1453 C C . VAL A 1 187 ? 6.930 -7.864 -17.198 1.00 92.25 187 VAL A C 1
ATOM 1455 O O . VAL A 1 187 ? 7.544 -8.579 -17.982 1.00 92.25 187 VAL A O 1
ATOM 1458 N N . MET A 1 188 ? 6.249 -6.802 -17.626 1.00 89.75 188 MET A N 1
ATOM 1459 C CA . MET A 1 188 ? 6.246 -6.397 -19.035 1.00 89.75 188 MET A CA 1
ATOM 1460 C C . MET A 1 188 ? 7.636 -5.932 -19.476 1.00 89.75 188 MET A C 1
ATOM 1462 O O . MET A 1 188 ? 8.101 -6.328 -20.542 1.00 89.75 188 MET A O 1
ATOM 1466 N N . HIS A 1 189 ? 8.332 -5.179 -18.621 1.00 90.12 189 HIS A N 1
ATOM 1467 C CA . HIS A 1 189 ? 9.703 -4.745 -18.872 1.00 90.12 189 HIS A CA 1
ATOM 1468 C C . HIS A 1 189 ? 10.684 -5.920 -19.003 1.00 90.12 189 HIS A C 1
ATOM 1470 O O . HIS A 1 189 ? 11.590 -5.871 -19.829 1.00 90.12 189 HIS A O 1
ATOM 1476 N N . THR A 1 190 ? 10.514 -6.998 -18.225 1.00 89.56 190 THR A N 1
ATOM 1477 C CA . THR A 1 190 ? 11.373 -8.187 -18.356 1.00 89.56 190 THR A CA 1
ATOM 1478 C C . THR A 1 190 ? 11.065 -9.026 -19.595 1.00 89.56 190 THR A C 1
ATOM 1480 O O . THR A 1 190 ? 11.963 -9.711 -20.081 1.00 89.56 190 THR A O 1
ATOM 1483 N N . LEU A 1 191 ? 9.828 -9.000 -20.105 1.00 89.19 191 LEU A N 1
ATOM 1484 C CA . LEU A 1 191 ? 9.446 -9.710 -21.330 1.00 89.19 191 LEU A CA 1
ATOM 1485 C C . LEU A 1 191 ? 9.892 -8.969 -22.590 1.00 89.19 191 LEU A C 1
ATOM 1487 O O . LEU A 1 191 ? 10.399 -9.597 -23.518 1.00 89.19 191 LEU A O 1
ATOM 1491 N N . ASP A 1 192 ? 9.702 -7.653 -22.625 1.00 86.75 192 ASP A N 1
ATOM 1492 C CA . ASP A 1 192 ? 10.101 -6.821 -23.752 1.00 86.75 192 ASP A CA 1
ATOM 1493 C C . ASP A 1 192 ? 10.552 -5.429 -23.272 1.00 86.75 192 ASP A C 1
ATOM 1495 O O . ASP A 1 192 ? 9.742 -4.501 -23.150 1.00 86.75 192 ASP A O 1
ATOM 1499 N N . PRO A 1 193 ? 11.858 -5.262 -22.998 1.00 82.56 193 PRO A N 1
ATOM 1500 C CA . PRO A 1 193 ? 12.392 -4.012 -22.469 1.00 82.56 193 PRO A CA 1
ATOM 1501 C C . PRO A 1 193 ? 12.388 -2.876 -23.499 1.00 82.56 193 PRO A C 1
ATOM 1503 O O . PRO A 1 193 ? 12.505 -1.716 -23.111 1.00 82.56 193 PRO A O 1
ATOM 1506 N N . VAL A 1 194 ? 12.265 -3.182 -24.797 1.00 79.62 194 VAL A N 1
ATOM 1507 C CA . VAL A 1 194 ? 12.275 -2.176 -25.871 1.00 79.62 194 VAL A CA 1
ATOM 1508 C C . VAL A 1 194 ? 10.913 -1.499 -25.967 1.00 79.62 194 VAL A C 1
ATOM 1510 O O . VAL A 1 194 ? 10.834 -0.277 -26.072 1.00 79.62 194 VAL A O 1
ATOM 1513 N N . HIS A 1 195 ? 9.841 -2.288 -25.902 1.00 77.25 195 HIS A N 1
ATOM 1514 C CA . HIS A 1 195 ? 8.475 -1.784 -26.015 1.00 77.25 195 HIS A CA 1
ATOM 1515 C C . HIS A 1 195 ? 7.892 -1.303 -24.681 1.00 77.25 195 HIS A C 1
ATOM 1517 O O . HIS A 1 195 ? 7.038 -0.419 -24.691 1.00 77.25 195 HIS A O 1
ATOM 1523 N N . PHE A 1 196 ? 8.348 -1.843 -23.544 1.00 78.38 196 PHE A N 1
ATOM 1524 C CA . PHE A 1 196 ? 7.850 -1.495 -22.208 1.00 78.38 196 PHE A CA 1
ATOM 1525 C C . PHE A 1 196 ? 8.965 -0.937 -21.319 1.00 78.38 196 PHE A C 1
ATOM 1527 O O . PHE A 1 196 ? 9.381 -1.554 -20.338 1.00 78.38 196 PHE A O 1
ATOM 1534 N N . SER A 1 197 ? 9.458 0.257 -21.649 1.00 73.25 197 SER A N 1
ATOM 1535 C CA . SER A 1 197 ? 10.575 0.870 -20.916 1.00 73.25 197 SER A CA 1
ATOM 1536 C C . SER A 1 197 ? 10.191 1.371 -19.512 1.00 73.25 197 SER A C 1
ATOM 1538 O O . SER A 1 197 ? 11.014 1.320 -18.600 1.00 73.25 197 SER A O 1
ATOM 1540 N N . ASP A 1 198 ? 8.941 1.813 -19.309 1.00 85.38 198 ASP A N 1
ATOM 1541 C CA . ASP A 1 198 ? 8.551 2.570 -18.111 1.00 85.38 198 ASP A CA 1
ATOM 1542 C C . ASP A 1 198 ? 7.508 1.848 -17.236 1.00 85.38 198 ASP A C 1
ATOM 1544 O O . ASP A 1 198 ? 6.297 2.021 -17.422 1.00 85.38 198 ASP A O 1
ATOM 1548 N N . PRO A 1 199 ? 7.930 1.108 -16.195 1.00 87.62 199 PRO A N 1
ATOM 1549 C CA . PRO A 1 199 ? 7.001 0.464 -15.262 1.00 87.62 199 PRO A CA 1
ATOM 1550 C C . PRO A 1 199 ? 6.200 1.464 -14.410 1.00 87.62 199 PRO A C 1
ATOM 1552 O O . PRO A 1 199 ? 5.153 1.110 -13.864 1.00 87.62 199 PRO A O 1
ATOM 1555 N N . GLY A 1 200 ? 6.648 2.722 -14.319 1.00 88.62 200 GLY A N 1
ATOM 1556 C CA . GLY A 1 200 ? 5.924 3.806 -13.647 1.00 88.62 200 GLY A CA 1
ATOM 1557 C C . GLY A 1 200 ? 4.564 4.116 -14.281 1.00 88.62 200 GLY A C 1
ATOM 1558 O O . GLY A 1 200 ? 3.613 4.412 -13.559 1.00 88.62 200 GLY A O 1
ATOM 1559 N N . LYS A 1 201 ? 4.423 3.949 -15.607 1.00 89.50 201 LYS A N 1
ATOM 1560 C CA . LYS A 1 201 ? 3.134 4.107 -16.307 1.00 89.50 201 LYS A CA 1
ATOM 1561 C C . LYS A 1 201 ? 2.102 3.103 -15.797 1.00 89.50 201 LYS A C 1
ATOM 1563 O O . LYS A 1 201 ? 0.981 3.470 -15.466 1.00 89.50 201 LYS A O 1
ATOM 1568 N N . PHE A 1 202 ? 2.505 1.841 -15.671 1.00 91.69 202 PHE A N 1
ATOM 1569 C CA . PHE A 1 202 ? 1.641 0.779 -15.160 1.00 91.69 202 PHE A CA 1
ATOM 1570 C C . PHE A 1 202 ? 1.300 0.981 -13.681 1.00 91.69 202 PHE A C 1
ATOM 1572 O O . PHE A 1 202 ? 0.164 0.741 -13.281 1.00 91.69 202 PHE A O 1
ATOM 1579 N N . ALA A 1 203 ? 2.245 1.471 -12.872 1.00 93.19 203 ALA A N 1
ATOM 1580 C CA . ALA A 1 203 ? 1.969 1.848 -11.488 1.00 93.19 203 ALA A CA 1
ATOM 1581 C C . ALA A 1 203 ? 0.928 2.979 -11.398 1.00 93.19 203 ALA A C 1
ATOM 1583 O O . ALA A 1 203 ? 0.035 2.913 -10.563 1.00 93.19 203 ALA A O 1
ATOM 1584 N N . LEU A 1 204 ? 0.991 3.977 -12.285 1.00 92.19 204 LEU A N 1
ATOM 1585 C CA . LEU A 1 204 ? 0.010 5.063 -12.326 1.00 92.19 204 LEU A CA 1
ATOM 1586 C C . LEU A 1 204 ? -1.390 4.573 -12.709 1.00 92.19 204 LEU A C 1
ATOM 1588 O O . LEU A 1 204 ? -2.356 4.981 -12.083 1.00 92.19 204 LEU A O 1
ATOM 1592 N N . ILE A 1 205 ? -1.499 3.706 -13.719 1.00 92.06 205 ILE A N 1
ATOM 1593 C CA . ILE A 1 205 ? -2.788 3.153 -14.169 1.00 92.06 205 ILE A CA 1
ATOM 1594 C C . ILE A 1 205 ? -3.373 2.164 -13.154 1.00 92.06 205 ILE A C 1
ATOM 1596 O O . ILE A 1 205 ? -4.589 2.012 -13.065 1.00 92.06 205 ILE A O 1
ATOM 1600 N N . GLY A 1 206 ? -2.517 1.459 -12.413 1.00 92.88 206 GLY A N 1
ATOM 1601 C CA . GLY A 1 206 ? -2.954 0.535 -11.372 1.00 92.88 206 GLY A CA 1
ATOM 1602 C C . GLY A 1 206 ? -3.498 1.225 -10.120 1.00 92.88 206 GLY A C 1
ATOM 1603 O O . GLY A 1 206 ? -4.298 0.604 -9.421 1.00 92.88 206 GLY A O 1
ATOM 1604 N N . ALA A 1 207 ? -3.039 2.447 -9.829 1.00 90.69 207 ALA A N 1
ATOM 1605 C CA . ALA A 1 207 ? -3.434 3.251 -8.669 1.00 90.69 207 ALA A CA 1
ATOM 1606 C C . ALA A 1 207 ? -4.849 3.824 -8.820 1.00 90.69 207 ALA A C 1
ATOM 1608 O O . ALA A 1 207 ? -5.634 3.656 -7.859 1.00 90.69 207 ALA A O 1
#

pLDDT: mean 86.96, std 11.43, range [39.38, 96.94]

Solvent-accessible surface area (backbone atoms only — not comparable to full-atom values): 11892 Å² total; per-residue (Å²): 138,83,82,76,75,76,83,74,84,73,92,56,62,102,70,67,83,74,86,78,83,73,76,83,73,80,57,79,72,55,53,57,52,52,51,53,49,50,53,53,52,49,52,52,49,53,49,50,55,51,54,39,51,53,51,48,54,50,38,68,72,74,49,72,52,73,66,53,39,52,52,49,49,52,51,52,51,50,50,49,52,54,51,53,50,50,50,45,71,70,53,85,50,66,33,57,50,88,53,54,92,60,97,75,73,41,68,58,97,50,60,89,71,30,22,18,47,57,40,39,50,72,74,40,57,66,71,56,34,38,40,45,49,40,67,37,57,72,82,58,60,56,63,68,53,42,50,52,48,31,56,53,51,49,53,49,52,50,67,58,55,85,45,93,62,98,78,80,64,65,66,63,49,32,37,38,21,18,34,52,16,29,45,53,20,47,53,45,26,74,75,36,54,86,85,34,66,61,22,22,60,34,5,58,74,37,63

Foldseek 3Di:
DDPPPPPDPPPDDVFDLDDDPPPPDDDPVVVVVLVVLVVVLVVLVVVLVVLLVVVLVVCVVPVPDPVSLVVLLVVLVVVLVVVLVCLQQVDADKAALVQFPDPDADDDPDDPRIGGPLCNLSVDDLSVNLSRLQDTFAPRDDLVSLVVVLVSLSVSLSSNPNRPDDDDSVSSSLSSQLSVLLSVLNVVCVVPVPNRRGSSVSSNSRD

InterPro domains:
  IPR001807 Chloride channel [PF00654] (22-207)
  IPR001807 Chloride channel [PR00762] (165-185)
  IPR001807 Chloride channel [PR00762] (200-207)
  IPR014743 Chloride channel, core [SSF81340] (18-207)
  IPR051280 Voltage-gated chloride channel/antiporter [PTHR11689] (5-207)